Protein AF-0000000087635417 (afdb_homodimer)

Structure (mmCIF, N/CA/C/O backbone):
data_AF-0000000087635417-model_v1
#
loop_
_entity.id
_entity.type
_entity.pdbx_description
1 polymer 'Uncharacterized protein'
#
loop_
_atom_site.group_PDB
_atom_site.id
_atom_site.type_symbol
_atom_site.label_atom_id
_atom_site.label_alt_id
_atom_site.label_comp_id
_atom_site.label_asym_id
_atom_site.label_entity_id
_atom_site.label_seq_id
_atom_site.pdbx_PDB_ins_code
_atom_site.Cartn_x
_atom_site.Cartn_y
_atom_site.Cartn_z
_atom_site.occupancy
_atom_site.B_iso_or_equiv
_atom_site.auth_seq_id
_atom_site.auth_comp_id
_atom_site.auth_asym_id
_atom_site.auth_atom_id
_atom_site.pdbx_PDB_model_num
ATO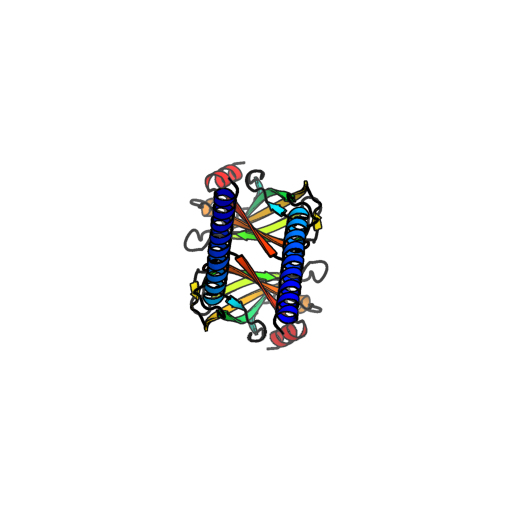M 1 N N . MET A 1 1 ? -11.32 -57.156 -32 1 61.28 1 MET A N 1
ATOM 2 C CA . MET A 1 1 ? -11.727 -56.25 -30.938 1 61.28 1 MET A CA 1
ATOM 3 C C . MET A 1 1 ? -10.516 -55.688 -30.203 1 61.28 1 MET A C 1
ATOM 5 O O . MET A 1 1 ? -10.461 -54.5 -29.922 1 61.28 1 MET A O 1
ATOM 9 N N . ASP A 1 2 ? -9.492 -56.5 -30.234 1 77.56 2 ASP A N 1
ATOM 10 C CA . ASP A 1 2 ? -8.297 -56.219 -29.438 1 77.56 2 ASP A CA 1
ATOM 11 C C . ASP A 1 2 ? -7.402 -55.188 -30.156 1 77.56 2 ASP A C 1
ATOM 13 O O . ASP A 1 2 ? -6.867 -54.281 -29.516 1 77.56 2 ASP A O 1
ATOM 17 N N . MET A 1 3 ? -7.551 -55.25 -31.484 1 84.5 3 MET A N 1
ATOM 18 C CA . MET A 1 3 ? -6.641 -54.406 -32.25 1 84.5 3 MET A CA 1
ATO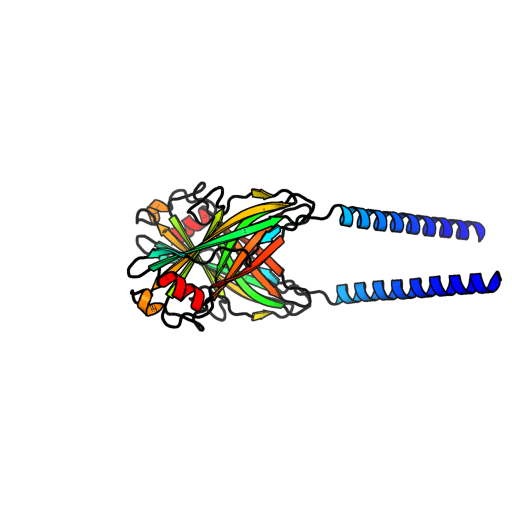M 19 C C . MET A 1 3 ? -7.137 -52.969 -32.25 1 84.5 3 MET A C 1
ATOM 21 O O . MET A 1 3 ? -6.348 -52.031 -32.062 1 84.5 3 MET A O 1
ATOM 25 N N . TYR A 1 4 ? -8.406 -52.75 -32.25 1 85.12 4 TYR A N 1
ATOM 26 C CA . TYR A 1 4 ? -8.992 -51.406 -32.281 1 85.12 4 TYR A CA 1
ATOM 27 C C . TYR A 1 4 ? -8.852 -50.75 -30.922 1 85.12 4 TYR A C 1
ATOM 29 O O . TYR A 1 4 ? -8.586 -49.531 -30.859 1 85.12 4 TYR A O 1
ATOM 37 N N . PHE A 1 5 ? -8.906 -51.594 -30 1 86.69 5 PHE A N 1
ATOM 38 C CA . PHE A 1 5 ? -8.75 -51.062 -28.641 1 86.69 5 PHE A CA 1
ATOM 39 C C . PHE A 1 5 ? -7.332 -50.562 -28.406 1 86.69 5 PHE A C 1
ATOM 41 O O . PHE A 1 5 ? -7.129 -49.5 -27.844 1 86.69 5 PHE A O 1
ATOM 48 N N . TYR A 1 6 ? -6.496 -51.312 -28.938 1 82.94 6 TYR A N 1
ATOM 49 C CA . TYR A 1 6 ? -5.094 -50.969 -28.797 1 82.94 6 TYR A CA 1
ATOM 50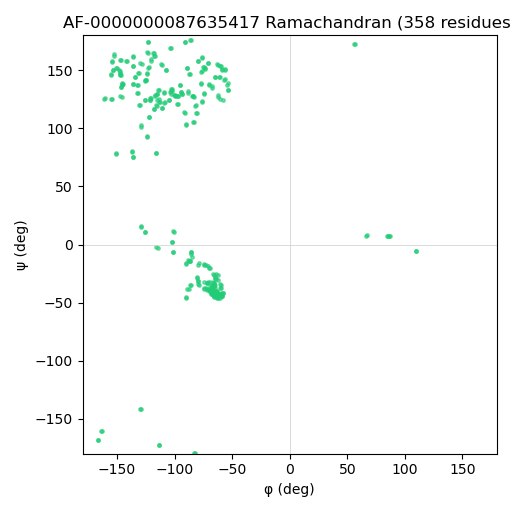 C C . TYR A 1 6 ? -4.777 -49.688 -29.594 1 82.94 6 TYR A C 1
ATOM 52 O O . TYR A 1 6 ? -4.02 -48.844 -29.125 1 82.94 6 TYR A O 1
ATOM 60 N N . THR A 1 7 ? -5.387 -49.562 -30.703 1 84.94 7 THR A N 1
ATOM 61 C CA . THR A 1 7 ? -5.195 -48.406 -31.531 1 84.94 7 THR A CA 1
ATOM 62 C C . THR A 1 7 ? -5.777 -47.156 -30.859 1 84.94 7 THR A C 1
ATOM 64 O O . THR A 1 7 ? -5.168 -46.094 -30.891 1 84.94 7 THR A O 1
ATOM 67 N N . LEU A 1 8 ? -6.816 -47.344 -30.234 1 85.5 8 LEU A N 1
ATOM 68 C CA . LEU A 1 8 ? -7.477 -46.219 -29.547 1 85.5 8 LEU A CA 1
ATOM 69 C C . LEU A 1 8 ? -6.648 -45.75 -28.359 1 85.5 8 LEU A C 1
ATOM 71 O O . LEU A 1 8 ? -6.484 -44.531 -28.172 1 85.5 8 LEU A O 1
ATOM 75 N N . ILE A 1 9 ? -6.133 -46.656 -27.703 1 80.06 9 ILE A N 1
ATOM 76 C CA . ILE A 1 9 ? -5.305 -46.344 -26.547 1 80.06 9 ILE A CA 1
ATOM 77 C C . ILE A 1 9 ? -4.047 -45.594 -27.016 1 80.06 9 ILE A C 1
ATOM 79 O O . ILE A 1 9 ? -3.635 -44.625 -26.391 1 80.06 9 ILE A O 1
ATOM 83 N N . ASN A 1 10 ? -3.557 -46.031 -28.188 1 73.44 10 ASN A N 1
ATOM 84 C CA . ASN A 1 10 ? -2.359 -45.406 -28.734 1 73.44 10 ASN A CA 1
ATOM 85 C C . ASN A 1 10 ? -2.633 -43.969 -29.156 1 73.44 10 ASN A C 1
ATOM 87 O O . ASN A 1 10 ? -1.798 -43.094 -28.969 1 73.44 10 ASN A O 1
ATOM 91 N N . ILE A 1 11 ? -3.789 -43.844 -29.609 1 79.62 11 ILE A N 1
ATOM 92 C CA . ILE A 1 11 ? -4.176 -42.5 -30.062 1 79.62 11 ILE A CA 1
ATOM 93 C C . ILE A 1 11 ? -4.336 -41.562 -28.859 1 79.62 11 ILE A C 1
ATOM 95 O O . ILE A 1 11 ? -3.844 -40.438 -28.875 1 79.62 11 ILE A O 1
ATOM 99 N N . ILE A 1 12 ? -4.875 -42.094 -27.859 1 75.81 12 ILE A N 1
ATOM 100 C CA . ILE A 1 12 ? -5.109 -41.312 -26.656 1 75.81 12 ILE A CA 1
ATOM 101 C C . ILE A 1 12 ? -3.773 -40.938 -26.016 1 75.81 12 ILE A C 1
ATOM 103 O O . ILE A 1 12 ? -3.561 -39.781 -25.625 1 75.81 12 ILE A O 1
ATOM 107 N N . VAL A 1 13 ? -2.906 -41.875 -25.984 1 71.19 13 VAL A N 1
ATOM 108 C CA . VAL A 1 13 ? -1.595 -41.656 -25.375 1 71.19 13 VAL A CA 1
ATOM 109 C C . VAL A 1 13 ? -0.818 -40.625 -26.188 1 71.19 13 VAL A C 1
ATOM 111 O O . VAL A 1 13 ? -0.153 -39.75 -25.641 1 71.19 13 VAL A O 1
ATOM 114 N N . THR A 1 14 ? -1.013 -40.688 -27.5 1 75.06 14 THR A N 1
ATOM 115 C CA . THR A 1 14 ? -0.333 -39.75 -28.391 1 75.06 14 THR A CA 1
ATOM 116 C C . THR A 1 14 ? -0.863 -38.344 -28.188 1 75.06 14 THR A C 1
ATOM 118 O O . THR A 1 14 ? -0.087 -37.375 -28.125 1 75.06 14 THR A O 1
ATOM 121 N N . ILE A 1 15 ? -2.113 -38.219 -28 1 74.44 15 ILE A N 1
ATOM 122 C CA . ILE A 1 15 ? -2.734 -36.906 -27.797 1 74.44 15 ILE A CA 1
ATOM 123 C C . ILE A 1 15 ? -2.268 -36.312 -26.469 1 74.44 15 ILE A C 1
ATOM 125 O O . ILE A 1 15 ? -1.902 -35.156 -26.391 1 74.44 15 ILE A O 1
ATOM 129 N N . ILE A 1 16 ? -2.201 -37.156 -25.469 1 73.62 16 ILE A N 1
ATOM 130 C CA . ILE A 1 16 ? -1.751 -36.719 -24.156 1 73.62 16 ILE A CA 1
ATOM 131 C C . ILE A 1 16 ? -0.301 -36.25 -24.234 1 73.62 16 ILE A C 1
ATOM 133 O O . ILE A 1 16 ? 0.057 -35.219 -23.672 1 73.62 16 ILE A O 1
ATOM 137 N N . PHE A 1 17 ? 0.445 -37 -25.016 1 69.25 17 PHE A N 1
ATOM 138 C CA . PHE A 1 17 ? 1.853 -36.656 -25.188 1 69.25 17 PHE A CA 1
ATOM 139 C C . PHE A 1 17 ? 1.999 -35.312 -25.891 1 69.25 17 PHE A C 1
ATOM 141 O O . PHE A 1 17 ? 2.811 -34.469 -25.484 1 69.25 17 PHE A O 1
ATOM 148 N N . ILE A 1 18 ? 1.215 -35.062 -26.844 1 77.06 18 ILE A N 1
ATOM 149 C CA . ILE A 1 18 ? 1.282 -33.844 -27.609 1 77.06 18 ILE A CA 1
ATOM 150 C C . ILE A 1 18 ? 0.859 -32.656 -26.734 1 77.06 18 ILE A C 1
ATOM 152 O O . ILE A 1 18 ? 1.51 -31.609 -26.734 1 77.06 18 ILE A O 1
ATOM 156 N N . VAL A 1 19 ? -0.145 -32.906 -26.031 1 76.25 19 VAL A N 1
ATOM 157 C CA . VAL A 1 19 ? -0.633 -31.844 -25.141 1 76.25 19 VAL A CA 1
ATOM 158 C C . VAL A 1 19 ? 0.427 -31.531 -24.078 1 76.25 19 VAL A C 1
ATOM 160 O O . VAL A 1 19 ? 0.669 -30.359 -23.781 1 76.25 19 VAL A O 1
ATOM 163 N N . ALA A 1 20 ? 1.013 -32.562 -23.578 1 74.94 20 ALA A N 1
ATOM 164 C CA . ALA A 1 20 ? 2.08 -32.375 -22.609 1 74.94 20 ALA A CA 1
ATOM 165 C C . ALA A 1 20 ? 3.248 -31.609 -23.219 1 74.94 20 ALA A C 1
ATOM 167 O O . ALA A 1 20 ? 3.797 -30.703 -22.578 1 74.94 20 ALA A O 1
ATOM 168 N N . LEU A 1 21 ? 3.594 -31.922 -24.391 1 76 21 LEU A N 1
ATOM 169 C CA . LEU A 1 21 ? 4.695 -31.266 -25.078 1 76 21 LEU A CA 1
ATOM 170 C C . LEU A 1 21 ? 4.371 -29.797 -25.312 1 76 21 LEU A C 1
ATOM 172 O O . LEU A 1 21 ? 5.23 -28.922 -25.141 1 76 21 LEU A O 1
ATOM 176 N N . LEU A 1 22 ? 3.141 -29.547 -25.688 1 80.06 22 LEU A N 1
ATOM 177 C CA . LEU A 1 22 ? 2.717 -28.172 -25.938 1 80.06 22 LEU A CA 1
ATOM 178 C C . LEU A 1 22 ? 2.707 -27.375 -24.641 1 80.06 22 LEU A C 1
ATOM 180 O O . LEU A 1 22 ? 3.074 -26.188 -24.625 1 80.06 22 LEU A O 1
ATOM 184 N N . PHE A 1 23 ? 2.285 -28.078 -23.625 1 80.75 23 PHE A N 1
ATOM 185 C CA . PHE A 1 23 ? 2.283 -27.422 -22.328 1 80.75 23 PHE A CA 1
ATOM 186 C C . PHE A 1 23 ? 3.703 -27.062 -21.891 1 80.75 23 PHE A C 1
ATOM 188 O O . PHE A 1 23 ? 3.957 -25.953 -21.438 1 80.75 23 PHE A O 1
ATOM 195 N N . VAL A 1 24 ? 4.586 -27.953 -22.047 1 76.5 24 VAL A N 1
ATOM 196 C CA . VAL A 1 24 ? 5.98 -27.719 -21.688 1 76.5 24 VAL A CA 1
ATOM 197 C C . VAL A 1 24 ? 6.562 -26.609 -22.578 1 76.5 24 VAL A C 1
ATOM 199 O O . VAL A 1 24 ? 7.273 -25.734 -22.078 1 76.5 24 VAL A O 1
ATOM 202 N N . ALA A 1 25 ? 6.281 -26.688 -23.844 1 79.19 25 ALA A N 1
ATOM 203 C CA . ALA A 1 25 ? 6.754 -25.656 -24.766 1 79.19 25 ALA A CA 1
ATOM 204 C C . ALA A 1 25 ? 6.219 -24.281 -24.359 1 79.19 25 ALA A C 1
ATOM 206 O O . ALA A 1 25 ? 6.953 -23.297 -24.391 1 79.19 25 ALA A O 1
ATOM 207 N N . PHE A 1 26 ? 4.977 -24.234 -24.031 1 78.31 26 PHE A N 1
ATOM 208 C CA . PHE A 1 26 ? 4.359 -22.984 -23.594 1 78.31 26 PHE A CA 1
ATOM 209 C C . PHE A 1 26 ? 5.02 -22.469 -22.328 1 78.31 26 PHE A C 1
ATOM 211 O O . PHE A 1 26 ? 5.27 -21.266 -22.203 1 78.31 26 PHE A O 1
ATOM 218 N N . ARG A 1 27 ? 5.254 -23.391 -21.438 1 77.88 27 ARG A N 1
ATOM 219 C CA . ARG A 1 27 ? 5.887 -22.984 -20.188 1 77.88 27 ARG A CA 1
ATOM 220 C C . ARG A 1 27 ? 7.293 -22.438 -20.438 1 77.88 27 ARG A C 1
ATOM 222 O O . ARG A 1 27 ? 7.719 -21.484 -19.797 1 77.88 27 ARG A O 1
ATOM 229 N N . ILE A 1 28 ? 7.969 -23.047 -21.234 1 76.06 28 ILE A N 1
ATOM 230 C CA . ILE A 1 28 ? 9.312 -22.609 -21.578 1 76.06 28 ILE A CA 1
ATOM 231 C C . ILE A 1 28 ? 9.242 -21.25 -22.266 1 76.06 28 ILE A C 1
ATOM 233 O O . ILE A 1 28 ? 10.039 -20.344 -21.969 1 76.06 28 ILE A O 1
ATOM 237 N N . PHE A 1 29 ? 8.258 -21.141 -23.188 1 71.88 29 PHE A N 1
ATOM 238 C CA . PHE A 1 29 ? 8.047 -19.875 -23.875 1 71.88 29 PHE A CA 1
ATOM 239 C C . PHE A 1 29 ? 7.723 -18.766 -22.875 1 71.88 29 PHE A C 1
ATOM 241 O O . PHE A 1 29 ? 8.289 -17.672 -22.953 1 71.88 29 PHE A O 1
ATOM 248 N N . ALA A 1 30 ? 6.926 -19.031 -21.984 1 75 30 ALA A N 1
ATOM 249 C CA . ALA A 1 30 ? 6.539 -18.062 -20.969 1 75 30 ALA A CA 1
ATOM 250 C C . ALA A 1 30 ? 7.727 -17.703 -20.078 1 75 30 ALA A C 1
ATOM 252 O O . ALA A 1 30 ? 7.895 -16.547 -19.688 1 75 30 ALA A O 1
ATOM 253 N N . TRP A 1 31 ? 8.367 -18.703 -19.719 1 76.69 31 TRP A N 1
ATOM 254 C CA . TRP A 1 31 ? 9.555 -18.484 -18.891 1 76.69 31 TRP A CA 1
ATOM 255 C C . TRP A 1 31 ? 10.57 -17.625 -19.625 1 76.69 31 TRP A C 1
ATOM 257 O O . TRP A 1 31 ? 11.18 -16.734 -19.031 1 76.69 31 TRP A O 1
ATOM 267 N N . LYS A 1 32 ? 10.664 -17.844 -20.906 1 74.19 32 LYS A N 1
ATOM 268 C CA . LYS A 1 32 ? 11.609 -17.078 -21.719 1 74.19 32 LYS A CA 1
ATOM 269 C C . LYS A 1 32 ? 11.141 -15.641 -21.891 1 74.19 32 LYS A C 1
ATOM 271 O O . LYS A 1 32 ? 11.961 -14.719 -21.969 1 74.19 32 LYS A O 1
ATOM 276 N N . GLN A 1 33 ? 9.875 -15.484 -22.047 1 77.94 33 GLN A N 1
ATOM 277 C CA . GLN A 1 33 ? 9.352 -14.133 -22.234 1 77.94 33 GLN A CA 1
ATOM 278 C C . GLN A 1 33 ? 9.547 -13.289 -20.984 1 77.94 33 GLN A C 1
ATOM 280 O O . GLN A 1 33 ? 9.727 -12.07 -21.078 1 77.94 33 GLN A O 1
ATOM 285 N N . GLY A 1 34 ? 9.609 -13.922 -19.875 1 79.56 34 GLY A N 1
ATOM 286 C CA . GLY A 1 34 ? 9.805 -13.219 -18.625 1 79.56 34 GLY A CA 1
ATOM 287 C C . GLY A 1 34 ? 8.742 -12.164 -18.375 1 79.56 34 GLY A C 1
ATOM 288 O O . GLY A 1 34 ? 7.848 -11.961 -19.188 1 79.56 34 GLY A O 1
ATOM 289 N N . ASP A 1 35 ? 8.719 -11.602 -17.281 1 89.19 35 ASP A N 1
ATOM 290 C CA . ASP A 1 35 ? 7.805 -10.531 -16.906 1 89.19 35 ASP A CA 1
ATOM 291 C C . ASP A 1 35 ? 8.57 -9.289 -16.453 1 89.19 35 ASP A C 1
ATOM 293 O O . ASP A 1 35 ? 9.797 -9.227 -16.594 1 89.19 35 ASP A O 1
ATOM 297 N N . GLU A 1 36 ? 7.844 -8.266 -16.219 1 93.88 36 GLU A N 1
ATOM 298 C CA . GLU A 1 36 ? 8.477 -7.109 -15.594 1 93.88 36 GLU A CA 1
ATOM 299 C C . GLU A 1 36 ? 8.945 -7.438 -14.18 1 93.88 36 GLU A C 1
ATOM 301 O O . GLU A 1 36 ? 8.336 -8.258 -13.484 1 93.88 36 GLU A O 1
ATOM 306 N N . GLN A 1 37 ? 10.062 -6.859 -13.812 1 94.94 37 GLN A N 1
ATOM 307 C CA . GLN A 1 37 ? 10.578 -6.941 -12.445 1 94.94 37 GLN A CA 1
ATOM 308 C C . GLN A 1 37 ? 11.102 -5.59 -11.977 1 94.94 37 GLN A C 1
ATOM 310 O O . GLN A 1 37 ? 12.312 -5.359 -11.961 1 94.94 37 GLN A O 1
ATOM 315 N N . ILE A 1 38 ? 10.172 -4.848 -11.625 1 96.5 38 ILE A N 1
ATOM 316 C CA . ILE A 1 38 ? 10.555 -3.527 -11.133 1 96.5 38 ILE A CA 1
ATOM 317 C C . ILE A 1 38 ? 10.914 -3.613 -9.648 1 96.5 38 ILE A C 1
ATOM 319 O O . ILE A 1 38 ? 10.148 -4.16 -8.852 1 96.5 38 ILE A O 1
ATOM 323 N N . VAL A 1 39 ? 12.055 -3.113 -9.297 1 97.19 39 VAL A N 1
ATOM 324 C CA . VAL A 1 39 ? 12.492 -3.162 -7.902 1 97.19 39 VAL A CA 1
ATOM 325 C C . VAL A 1 39 ? 13.086 -1.813 -7.504 1 97.19 39 VAL A C 1
ATOM 327 O O . VAL A 1 39 ? 13.781 -1.173 -8.297 1 97.19 39 VAL A O 1
ATOM 330 N N . MET A 1 40 ? 12.742 -1.396 -6.328 1 97.75 40 MET A N 1
ATOM 331 C CA . MET A 1 40 ? 13.438 -0.266 -5.723 1 97.75 40 MET A CA 1
ATOM 332 C C . MET A 1 40 ? 14.805 -0.69 -5.188 1 97.75 40 MET A C 1
ATOM 334 O O . MET A 1 40 ? 14.977 -1.832 -4.758 1 97.75 40 MET A O 1
ATOM 338 N N . LEU A 1 41 ? 15.727 0.236 -5.219 1 97.88 41 LEU A N 1
ATOM 339 C CA . LEU A 1 41 ? 17.078 -0.049 -4.738 1 97.88 41 LEU A CA 1
ATOM 340 C C . LEU A 1 41 ? 17.406 0.804 -3.52 1 97.88 41 LEU A C 1
ATOM 342 O O . LEU A 1 41 ? 18.25 1.705 -3.6 1 97.88 41 LEU A O 1
ATOM 346 N N . PRO A 1 42 ? 16.922 0.432 -2.393 1 97.62 42 PRO A N 1
ATOM 347 C CA . PRO A 1 42 ? 17.109 1.252 -1.192 1 97.62 42 PRO A CA 1
ATOM 348 C C . PRO A 1 42 ? 18.578 1.363 -0.773 1 97.62 42 PRO A C 1
ATOM 350 O O . PRO A 1 42 ? 18.969 2.365 -0.174 1 97.62 42 PRO A O 1
ATOM 353 N N . LYS A 1 43 ? 19.328 0.376 -1.087 1 96.94 43 LYS A N 1
ATOM 354 C CA . LYS A 1 43 ? 20.734 0.405 -0.705 1 96.94 43 LYS A CA 1
ATOM 355 C C . LYS A 1 43 ? 21.5 1.451 -1.508 1 96.94 43 LYS A C 1
ATOM 357 O O . LYS A 1 43 ? 22.594 1.859 -1.119 1 96.94 43 LYS A O 1
ATOM 362 N N . LYS A 1 44 ? 21 1.843 -2.59 1 97.94 44 LYS A N 1
ATOM 363 C CA . LYS A 1 44 ? 21.656 2.828 -3.447 1 97.94 44 LYS A CA 1
ATOM 364 C C . LYS A 1 44 ? 21.031 4.207 -3.275 1 97.94 44 LYS A C 1
ATOM 366 O O . LYS A 1 44 ? 21.281 5.113 -4.074 1 97.94 44 LYS A O 1
ATOM 371 N N . ARG A 1 45 ? 20.219 4.344 -2.27 1 98.56 45 ARG A N 1
ATOM 372 C CA . ARG A 1 45 ? 19.562 5.625 -2.045 1 98.56 45 ARG A CA 1
ATOM 373 C C . ARG A 1 45 ? 20.547 6.672 -1.551 1 98.56 45 ARG A C 1
ATOM 375 O O . ARG A 1 45 ? 21.594 6.332 -1.007 1 98.56 45 ARG A O 1
ATOM 382 N N . THR A 1 46 ? 20.219 7.938 -1.78 1 98.25 46 THR A N 1
ATOM 383 C CA . THR A 1 46 ? 21 9.016 -1.179 1 98.25 46 THR A CA 1
ATOM 384 C C . THR A 1 46 ? 20.703 9.125 0.316 1 98.25 46 THR A C 1
ATOM 386 O O . THR A 1 46 ? 19.625 8.75 0.772 1 98.25 46 THR A O 1
ATOM 389 N N . PRO A 1 47 ? 21.672 9.602 1.092 1 97.56 47 PRO A N 1
ATOM 390 C CA . PRO A 1 47 ? 21.375 9.852 2.506 1 97.56 47 PRO A CA 1
ATOM 391 C C . PRO A 1 47 ? 20.266 10.867 2.707 1 97.56 47 PRO A C 1
ATOM 393 O O . PRO A 1 47 ? 20.062 11.742 1.862 1 97.56 47 PRO A O 1
ATOM 396 N N . PHE A 1 48 ? 19.609 10.711 3.855 1 98.31 48 PHE A N 1
ATOM 397 C CA . PHE A 1 48 ? 18.578 11.703 4.18 1 98.31 48 PHE A CA 1
ATOM 398 C C . PHE A 1 48 ? 19.203 13.062 4.441 1 98.31 48 PHE A C 1
ATOM 400 O O . PHE A 1 48 ? 20.219 13.164 5.133 1 98.31 48 PHE A O 1
ATOM 407 N N . GLU A 1 49 ? 18.578 14.07 3.852 1 97.81 49 GLU A N 1
ATOM 408 C CA . GLU A 1 49 ? 19 15.453 4.066 1 97.81 49 GLU A CA 1
ATOM 409 C C . GLU A 1 49 ? 17.812 16.328 4.469 1 97.81 49 GLU A C 1
ATOM 411 O O . GLU A 1 49 ? 16.672 16.062 4.082 1 97.81 49 GLU A O 1
ATOM 416 N N . VAL A 1 50 ? 18.141 17.406 5.148 1 98.12 50 VAL A N 1
ATOM 417 C CA . VAL A 1 50 ? 17.094 18.359 5.531 1 98.12 50 VAL A CA 1
ATOM 418 C C . VAL A 1 50 ? 16.781 19.281 4.359 1 98.12 50 VAL A C 1
ATOM 420 O O . VAL A 1 50 ? 17.656 19.969 3.852 1 98.12 50 VAL A O 1
ATOM 423 N N . GLU A 1 51 ? 15.609 19.25 3.943 1 96.94 51 GLU A N 1
ATOM 424 C CA . GLU A 1 51 ? 15.148 20.156 2.9 1 96.94 51 GLU A CA 1
ATOM 425 C C . GLU A 1 51 ? 14.625 21.453 3.496 1 96.94 51 GLU A C 1
ATOM 427 O O . GLU A 1 51 ? 14.836 22.531 2.93 1 96.94 51 GLU A O 1
ATOM 432 N N . ASP A 1 52 ? 13.953 21.344 4.621 1 96.75 52 ASP A N 1
ATOM 433 C CA . ASP A 1 52 ? 13.383 22.484 5.32 1 96.75 52 ASP A CA 1
ATOM 434 C C . ASP A 1 52 ? 13.211 22.188 6.809 1 96.75 52 ASP A C 1
ATOM 436 O O . ASP A 1 52 ? 12.969 21.047 7.191 1 96.75 52 ASP A O 1
ATOM 440 N N . ILE A 1 53 ? 13.398 23.312 7.633 1 96.44 53 ILE A N 1
ATOM 441 C CA . ILE A 1 53 ? 13.242 23.109 9.07 1 96.44 53 ILE A CA 1
ATOM 442 C C . ILE A 1 53 ? 12.68 24.391 9.711 1 96.44 53 ILE A C 1
ATOM 444 O O . ILE A 1 53 ? 13.086 25.5 9.367 1 96.44 53 ILE A O 1
ATOM 448 N N . SER A 1 54 ? 11.727 24.156 10.359 1 96.94 54 SER A N 1
ATOM 449 C CA . SER A 1 54 ? 11.18 25.188 11.242 1 96.94 54 SER A CA 1
ATOM 450 C C . SER A 1 54 ? 11.328 24.797 12.711 1 96.94 54 SER A C 1
ATOM 452 O O . SER A 1 54 ? 12.008 23.812 13.031 1 96.94 54 SER A O 1
ATOM 454 N N . PHE A 1 55 ? 10.688 25.641 13.562 1 96.81 55 PHE A N 1
ATOM 455 C CA . PHE A 1 55 ? 10.805 25.359 14.992 1 96.81 55 PHE A CA 1
ATOM 456 C C . PHE A 1 55 ? 10.102 24.047 15.352 1 96.81 55 PHE A C 1
ATOM 458 O O . PHE A 1 55 ? 10.578 23.297 16.203 1 96.81 55 PHE A O 1
ATOM 465 N N . ASN A 1 56 ? 9.055 23.703 14.672 1 97.75 56 ASN A N 1
ATOM 466 C CA . ASN A 1 56 ? 8.242 22.578 15.117 1 97.75 56 ASN A CA 1
ATOM 467 C C . ASN A 1 56 ? 8.266 21.438 14.102 1 97.75 56 ASN A C 1
ATOM 469 O O . ASN A 1 56 ? 7.691 20.375 14.344 1 97.75 56 ASN A O 1
ATOM 473 N N . GLN A 1 57 ? 9 21.688 12.938 1 98 57 GLN A N 1
ATOM 474 C CA . GLN A 1 57 ? 8.891 20.672 11.898 1 98 57 GLN A CA 1
ATOM 475 C C . GLN A 1 57 ? 10.195 20.547 11.109 1 98 57 GLN A C 1
ATOM 477 O O . GLN A 1 57 ? 10.891 21.547 10.898 1 98 57 GLN A O 1
ATOM 482 N N . VAL A 1 58 ? 10.492 19.391 10.656 1 98.25 58 VAL A N 1
ATOM 483 C CA . VAL A 1 58 ? 11.617 19.172 9.75 1 98.25 58 VAL A CA 1
ATOM 484 C C . VAL A 1 58 ? 11.18 18.297 8.578 1 98.25 58 VAL A C 1
ATOM 486 O O . VAL A 1 58 ? 10.406 17.359 8.75 1 98.25 58 VAL A O 1
ATOM 489 N N . THR A 1 59 ? 11.609 18.672 7.406 1 97.88 59 THR A N 1
ATOM 490 C CA . THR A 1 59 ? 11.398 17.891 6.195 1 97.88 59 THR A CA 1
ATOM 491 C C . THR A 1 59 ? 12.703 17.266 5.715 1 97.88 59 THR A C 1
ATOM 493 O O . THR A 1 59 ? 13.68 17.969 5.453 1 97.88 59 THR A O 1
ATOM 496 N N . LEU A 1 60 ? 12.641 15.922 5.621 1 98.38 60 LEU A N 1
ATOM 497 C CA . LEU A 1 60 ? 13.789 15.172 5.125 1 98.38 60 LEU A CA 1
ATOM 498 C C . LEU A 1 60 ? 13.516 14.633 3.723 1 98.38 60 LEU A C 1
ATOM 500 O O . LEU A 1 60 ? 12.383 14.289 3.396 1 98.38 60 LEU A O 1
ATOM 504 N N . VAL A 1 61 ? 14.586 14.5 2.955 1 97.94 61 VAL A N 1
ATOM 505 C CA . VAL A 1 61 ? 14.43 13.992 1.597 1 97.94 61 VAL A CA 1
ATOM 506 C C . VAL A 1 61 ? 15.5 12.938 1.312 1 97.94 61 VAL A C 1
ATOM 508 O O . VAL A 1 61 ? 16.625 13.039 1.812 1 97.94 61 VAL A O 1
ATOM 511 N N . SER A 1 62 ? 15.18 11.961 0.597 1 98.56 62 SER A N 1
ATOM 512 C CA . SER A 1 62 ? 16.078 10.93 0.086 1 98.56 62 SER A CA 1
ATOM 513 C C . SER A 1 62 ? 15.633 10.445 -1.292 1 98.56 62 SER A C 1
ATOM 515 O O . SER A 1 62 ? 14.438 10.273 -1.54 1 98.56 62 SER A O 1
ATOM 517 N N . ASP A 1 63 ? 16.547 10.242 -2.178 1 98.62 63 ASP A N 1
ATOM 518 C CA . ASP A 1 63 ? 16.281 9.742 -3.52 1 98.62 63 ASP A CA 1
ATOM 519 C C . ASP A 1 63 ? 16.578 8.242 -3.613 1 98.62 63 ASP A C 1
ATOM 521 O O . ASP A 1 63 ? 17.672 7.797 -3.262 1 98.62 63 ASP A O 1
ATOM 525 N N . ILE A 1 64 ? 15.633 7.516 -4.086 1 98.75 64 ILE A N 1
ATOM 526 C CA . ILE A 1 64 ? 15.742 6.062 -4.191 1 98.75 64 ILE A CA 1
ATOM 527 C C . ILE A 1 64 ? 15.656 5.648 -5.66 1 98.75 64 ILE A C 1
ATOM 529 O O . ILE A 1 64 ? 14.609 5.785 -6.293 1 98.75 64 ILE A O 1
ATOM 533 N N . PRO A 1 65 ? 16.672 5.082 -6.207 1 98.69 65 PRO A N 1
ATOM 534 C CA . PRO A 1 65 ? 16.594 4.598 -7.586 1 98.69 65 PRO A CA 1
ATOM 535 C C . PRO A 1 65 ? 15.781 3.309 -7.707 1 98.69 65 PRO A C 1
ATOM 537 O O . PRO A 1 65 ? 15.648 2.564 -6.73 1 98.69 65 PRO A O 1
ATOM 540 N N . PHE A 1 66 ? 15.219 3.123 -8.844 1 98.62 66 PHE A N 1
ATOM 541 C CA . PHE A 1 66 ? 14.578 1.854 -9.172 1 98.62 66 PHE A CA 1
ATOM 542 C C . PHE A 1 66 ? 14.938 1.42 -10.586 1 98.62 66 PHE A C 1
ATOM 544 O O . PHE A 1 66 ? 15.398 2.23 -11.391 1 98.62 66 PHE A O 1
ATOM 551 N N . ILE A 1 67 ? 14.734 0.111 -10.844 1 98.25 67 ILE A N 1
ATOM 552 C CA . ILE A 1 67 ? 15.078 -0.452 -12.141 1 98.25 67 ILE A CA 1
ATOM 553 C C . ILE A 1 67 ? 14.102 -1.565 -12.508 1 98.25 67 ILE A C 1
ATOM 555 O O . ILE A 1 67 ? 13.555 -2.232 -11.617 1 98.25 67 ILE A O 1
ATOM 559 N N . ASN A 1 68 ? 13.836 -1.658 -13.766 1 97.94 68 ASN A N 1
ATOM 560 C CA . ASN A 1 68 ? 13.148 -2.836 -14.281 1 97.94 68 ASN A CA 1
ATOM 561 C C . ASN A 1 68 ? 14.133 -3.92 -14.703 1 97.94 68 ASN A C 1
ATOM 563 O O . ASN A 1 68 ? 14.688 -3.867 -15.805 1 97.94 68 ASN A O 1
ATOM 567 N N . LYS A 1 69 ? 14.281 -4.918 -13.914 1 96.5 69 LYS A N 1
ATOM 568 C CA . LYS A 1 69 ? 15.227 -6 -14.172 1 96.5 69 LYS A CA 1
ATOM 569 C C . LYS A 1 69 ? 14.602 -7.07 -15.07 1 96.5 69 LYS A C 1
ATOM 571 O O . LYS A 1 69 ? 15.273 -8.031 -15.453 1 96.5 69 LYS A O 1
ATOM 576 N N . GLY A 1 70 ? 13.344 -6.867 -15.305 1 93.94 70 GLY A N 1
ATOM 577 C CA . GLY A 1 70 ? 12.633 -7.859 -16.094 1 93.94 70 GLY A CA 1
ATOM 578 C C . GLY A 1 70 ? 12.82 -7.676 -17.594 1 93.94 70 GLY A C 1
ATOM 579 O O . GLY A 1 70 ? 13.57 -6.801 -18.016 1 93.94 70 GLY A O 1
ATOM 580 N N . ARG A 1 71 ? 12.211 -8.516 -18.344 1 92.25 71 ARG A N 1
ATOM 581 C CA . ARG A 1 71 ? 12.406 -8.539 -19.781 1 92.25 71 ARG A CA 1
ATOM 582 C C . ARG A 1 71 ? 11.242 -7.859 -20.5 1 92.25 71 ARG A C 1
ATOM 584 O O . ARG A 1 71 ? 11.266 -7.715 -21.734 1 92.25 71 ARG A O 1
ATOM 591 N N . GLN A 1 72 ? 10.234 -7.492 -19.75 1 93.38 72 GLN A N 1
ATOM 592 C CA . GLN A 1 72 ? 9.062 -6.844 -20.328 1 93.38 72 GLN A CA 1
ATOM 593 C C . GLN A 1 72 ? 8.836 -5.461 -19.734 1 93.38 72 GLN A C 1
ATOM 595 O O . GLN A 1 72 ? 9.328 -5.164 -18.641 1 93.38 72 GLN A O 1
ATOM 600 N N . ASN A 1 73 ? 8.117 -4.711 -20.516 1 94.88 73 ASN A N 1
ATOM 601 C CA . ASN A 1 73 ? 7.691 -3.426 -19.969 1 94.88 73 ASN A CA 1
ATOM 602 C C . ASN A 1 73 ? 6.824 -3.602 -18.719 1 94.88 73 ASN A C 1
ATOM 604 O O . ASN A 1 73 ? 6.062 -4.566 -18.625 1 94.88 73 ASN A O 1
ATOM 608 N N . GLY A 1 74 ? 6.988 -2.703 -17.812 1 96.06 74 GLY A N 1
ATOM 609 C CA . GLY A 1 74 ? 6.117 -2.59 -16.656 1 96.06 74 GLY A CA 1
ATOM 610 C C . GLY A 1 74 ? 5.633 -1.173 -16.422 1 96.06 74 GLY A C 1
ATOM 611 O O . GLY A 1 74 ? 6.34 -0.209 -16.719 1 96.06 74 GLY A O 1
ATOM 612 N N . THR A 1 75 ? 4.504 -1.118 -15.945 1 96.5 75 THR A N 1
ATOM 613 C CA . THR A 1 75 ? 3.949 0.188 -15.602 1 96.5 75 THR A CA 1
ATOM 614 C C . THR A 1 75 ? 3.779 0.325 -14.094 1 96.5 75 THR A C 1
ATOM 616 O O . THR A 1 75 ? 3.139 -0.514 -13.461 1 96.5 75 THR A O 1
ATOM 619 N N . ILE A 1 76 ? 4.391 1.334 -13.523 1 97.5 76 ILE A N 1
ATOM 620 C CA . ILE A 1 76 ? 4.066 1.694 -12.148 1 97.5 76 ILE A CA 1
ATOM 621 C C . ILE A 1 76 ? 2.795 2.543 -12.125 1 97.5 76 ILE A C 1
ATOM 623 O O . ILE A 1 76 ? 2.797 3.688 -12.586 1 97.5 76 ILE A O 1
ATOM 627 N N . MET A 1 77 ? 1.768 1.989 -11.562 1 95.88 77 MET A N 1
ATOM 628 C CA . MET A 1 77 ? 0.472 2.66 -11.562 1 95.88 77 MET A CA 1
ATOM 629 C C . MET A 1 77 ? 0.354 3.619 -10.383 1 95.88 77 MET A C 1
ATOM 631 O O . MET A 1 77 ? -0.348 4.629 -10.469 1 95.88 77 MET A O 1
ATOM 635 N N . ASP A 1 78 ? 0.925 3.23 -9.359 1 96.38 78 ASP A N 1
ATOM 636 C CA . ASP A 1 78 ? 0.928 3.996 -8.109 1 96.38 78 ASP A CA 1
ATOM 637 C C . ASP A 1 78 ? 2.158 3.67 -7.27 1 96.38 78 ASP A C 1
ATOM 639 O O . ASP A 1 78 ? 2.721 2.578 -7.379 1 96.38 78 ASP A O 1
ATOM 643 N N . LEU A 1 79 ? 2.578 4.613 -6.523 1 97.62 79 LEU A N 1
ATOM 644 C CA . LEU A 1 79 ? 3.756 4.473 -5.676 1 97.62 79 LEU A CA 1
ATOM 645 C C . LEU A 1 79 ? 3.691 5.43 -4.492 1 97.62 79 LEU A C 1
ATOM 647 O O . LEU A 1 79 ? 3.5 6.637 -4.672 1 97.62 79 LEU A O 1
ATOM 651 N N . TYR A 1 80 ? 3.805 4.918 -3.307 1 96.94 80 TYR A N 1
ATOM 652 C CA . TYR A 1 80 ? 3.684 5.742 -2.107 1 96.94 80 TYR A CA 1
ATOM 653 C C . TYR A 1 80 ? 4.449 5.125 -0.944 1 96.94 80 TYR A C 1
ATOM 655 O O . TYR A 1 80 ? 4.738 3.924 -0.949 1 96.94 80 TYR A O 1
ATOM 663 N N . PRO A 1 81 ? 4.777 5.953 -0.029 1 97.38 81 PRO A N 1
ATOM 664 C CA . PRO A 1 81 ? 5.484 5.441 1.147 1 97.38 81 PRO A CA 1
ATOM 665 C C . PRO A 1 81 ? 4.535 4.992 2.256 1 97.38 81 PRO A C 1
ATOM 667 O O . PRO A 1 81 ? 3.387 5.438 2.307 1 97.38 81 PRO A O 1
ATOM 670 N N . ARG A 1 82 ? 4.992 4.09 2.994 1 97.31 82 ARG A N 1
ATOM 671 C CA . ARG A 1 82 ? 4.402 3.654 4.254 1 97.31 82 ARG A CA 1
ATOM 672 C C . ARG A 1 82 ? 5.441 3.629 5.367 1 97.31 82 ARG A C 1
ATOM 674 O O . ARG A 1 82 ? 6.285 2.732 5.414 1 97.31 82 ARG A O 1
ATOM 681 N N . HIS A 1 83 ? 5.352 4.672 6.156 1 96.19 83 HIS A N 1
ATOM 682 C CA . HIS A 1 83 ? 6.266 4.727 7.293 1 96.19 83 HIS A CA 1
ATOM 683 C C . HIS A 1 83 ? 5.691 3.992 8.5 1 96.19 83 HIS A C 1
ATOM 685 O O . HIS A 1 83 ? 4.48 4.035 8.734 1 96.19 83 HIS A O 1
ATOM 691 N N . LEU A 1 84 ? 6.582 3.398 9.25 1 94.5 84 LEU A N 1
ATOM 692 C CA . LEU A 1 84 ? 6.172 2.572 10.375 1 94.5 84 LEU A CA 1
ATOM 693 C C . LEU A 1 84 ? 6.82 3.057 11.672 1 94.5 84 LEU A C 1
ATOM 695 O O . LEU A 1 84 ? 7.914 2.607 12.031 1 94.5 84 LEU A O 1
ATOM 699 N N . LEU A 1 85 ? 6.105 3.914 12.367 1 93.69 85 LEU A N 1
ATOM 700 C CA . LEU A 1 85 ? 6.523 4.422 13.672 1 93.69 85 LEU A CA 1
ATOM 701 C C . LEU A 1 85 ? 5.359 4.422 14.656 1 93.69 85 LEU A C 1
ATOM 703 O O . LEU A 1 85 ? 4.879 5.484 15.055 1 93.69 85 LEU A O 1
ATOM 707 N N . PRO A 1 86 ? 4.988 3.266 15.156 1 90.25 86 PRO A N 1
ATOM 708 C CA . PRO A 1 86 ? 3.867 3.191 16.094 1 90.25 86 PRO A CA 1
ATOM 709 C C . PRO A 1 86 ? 4.125 3.963 17.391 1 90.25 86 PRO A C 1
ATOM 711 O O . PRO A 1 86 ? 5.281 4.141 17.781 1 90.25 86 PRO A O 1
ATOM 714 N N . GLN A 1 87 ? 3.09 4.328 17.953 1 89.56 87 GLN A N 1
ATOM 715 C CA . GLN A 1 87 ? 3.164 5.168 19.156 1 89.56 87 GLN A CA 1
ATOM 716 C C . GLN A 1 87 ? 3.871 4.445 20.297 1 89.56 87 GLN A C 1
ATOM 718 O O . GLN A 1 87 ? 4.504 5.078 21.141 1 89.56 87 GLN A O 1
ATOM 723 N N . GLU A 1 88 ? 3.764 3.125 20.344 1 90.5 88 GLU A N 1
ATOM 724 C CA . GLU A 1 88 ? 4.434 2.344 21.375 1 90.5 88 GLU A CA 1
ATOM 725 C C . GLU A 1 88 ? 5.949 2.484 21.281 1 90.5 88 GLU A C 1
ATOM 727 O O . GLU A 1 88 ? 6.656 2.398 22.281 1 90.5 88 GLU A O 1
ATOM 732 N N . GLN A 1 89 ? 6.406 2.764 20.109 1 91.75 89 GLN A N 1
ATOM 733 C CA . GLN A 1 89 ? 7.84 2.889 19.859 1 91.75 89 GLN A CA 1
ATOM 734 C C . GLN A 1 89 ? 8.312 4.324 20.078 1 91.75 89 GLN A C 1
ATOM 736 O O . GLN A 1 89 ? 9.336 4.551 20.719 1 91.75 89 GLN A O 1
ATOM 741 N N . PHE A 1 90 ? 7.676 5.203 19.625 1 94.81 90 PHE A N 1
ATOM 742 C CA . PHE A 1 90 ? 8.047 6.613 19.688 1 94.81 90 PHE A CA 1
ATOM 743 C C . PHE A 1 90 ? 6.832 7.5 19.422 1 94.81 90 PHE A C 1
ATOM 745 O O . PHE A 1 90 ? 6.223 7.422 18.344 1 94.81 90 PHE A O 1
ATOM 752 N N . ASP A 1 91 ? 6.504 8.43 20.297 1 93.88 91 ASP A N 1
ATOM 753 C CA . ASP A 1 91 ? 5.258 9.18 20.188 1 93.88 91 ASP A CA 1
ATOM 754 C C . ASP A 1 91 ? 5.512 10.68 20.266 1 93.88 91 ASP A C 1
ATOM 756 O O . ASP A 1 91 ? 4.582 11.461 20.453 1 93.88 91 ASP A O 1
ATOM 760 N N . ALA A 1 92 ? 6.691 11.109 20.094 1 96.12 92 ALA A N 1
ATOM 761 C CA . ALA A 1 92 ? 7.02 12.523 20.297 1 96.12 92 ALA A CA 1
ATOM 762 C C . ALA A 1 92 ? 6.801 13.328 19.016 1 96.12 92 ALA A C 1
ATOM 764 O O . ALA A 1 92 ? 6.762 14.562 19.062 1 96.12 92 ALA A O 1
ATOM 765 N N . VAL A 1 93 ? 6.637 12.625 17.875 1 96.44 93 VAL A N 1
ATOM 766 C CA . VAL A 1 93 ? 6.473 13.352 16.625 1 96.44 93 VAL A CA 1
ATOM 767 C C . VAL A 1 93 ? 5.355 12.711 15.805 1 96.44 93 VAL A C 1
ATOM 769 O O . VAL A 1 93 ? 5.047 11.531 15.977 1 96.44 93 VAL A O 1
ATOM 772 N N . GLN A 1 94 ? 4.75 13.516 14.969 1 93.12 94 GLN A N 1
ATOM 773 C CA . GLN A 1 94 ? 3.873 13.047 13.898 1 93.12 94 GLN A CA 1
ATOM 774 C C . GLN A 1 94 ? 4.633 12.93 12.578 1 93.12 94 GLN A C 1
ATOM 776 O O . GLN A 1 94 ? 5.43 13.805 12.234 1 93.12 94 GLN A O 1
ATOM 781 N N . VAL A 1 95 ? 4.359 11.836 11.883 1 95.12 95 VAL A N 1
ATOM 782 C CA . VAL A 1 95 ? 5.09 11.602 10.641 1 95.12 95 VAL A CA 1
ATOM 783 C C . VAL A 1 95 ? 4.129 11.648 9.453 1 95.12 95 VAL A C 1
ATOM 785 O O . VAL A 1 95 ? 3.059 11.039 9.492 1 95.12 95 VAL A O 1
ATOM 788 N N . ASN A 1 96 ? 4.461 12.406 8.453 1 92.25 96 ASN A N 1
ATOM 789 C CA . ASN A 1 96 ? 3.846 12.398 7.133 1 92.25 96 ASN A CA 1
ATOM 790 C C . ASN A 1 96 ? 4.879 12.156 6.035 1 92.25 96 ASN A C 1
ATOM 792 O O . ASN A 1 96 ? 6.047 12.523 6.188 1 92.25 96 ASN A O 1
ATOM 796 N N . SER A 1 97 ? 4.418 11.5 5.031 1 94.31 97 SER A N 1
ATOM 797 C CA . SER A 1 97 ? 5.375 11.227 3.965 1 94.31 97 SER A CA 1
ATOM 798 C C . SER A 1 97 ? 4.684 11.141 2.607 1 94.31 97 SER A C 1
ATOM 800 O O . SER A 1 97 ? 3.492 10.836 2.531 1 94.31 97 SER A O 1
ATOM 802 N N . TRP A 1 98 ? 5.441 11.477 1.553 1 93.31 98 TRP A N 1
ATOM 803 C CA . TRP A 1 98 ? 4.98 11.258 0.186 1 93.31 98 TRP A CA 1
ATOM 804 C C . TRP A 1 98 ? 6.16 11.062 -0.762 1 93.31 98 TRP A C 1
ATOM 806 O O . TRP A 1 98 ? 7.309 11.328 -0.397 1 93.31 98 TRP A O 1
ATOM 816 N N . THR A 1 99 ? 5.836 10.523 -1.87 1 96.31 99 THR A N 1
ATOM 817 C CA . THR A 1 99 ? 6.848 10.281 -2.893 1 96.31 99 THR A CA 1
ATOM 818 C C . THR A 1 99 ? 6.477 10.984 -4.195 1 96.31 99 THR A C 1
ATOM 820 O O . THR A 1 99 ? 5.301 11.234 -4.457 1 96.31 99 THR A O 1
ATOM 823 N N . THR A 1 100 ? 7.523 11.297 -4.934 1 95.19 100 THR A N 1
ATOM 824 C CA . THR A 1 100 ? 7.355 11.828 -6.281 1 95.19 100 THR A CA 1
ATOM 825 C C . THR A 1 100 ? 8.422 11.273 -7.219 1 95.19 100 THR A C 1
ATOM 827 O O . THR A 1 100 ? 9.445 10.75 -6.766 1 95.19 100 THR A O 1
ATOM 830 N N . ASP A 1 101 ? 8.07 11.336 -8.492 1 95.75 101 ASP A N 1
ATOM 831 C CA . ASP A 1 101 ? 9.062 11.07 -9.523 1 95.75 101 ASP A CA 1
ATOM 832 C C . ASP A 1 101 ? 10 12.266 -9.703 1 95.75 101 ASP A C 1
ATOM 834 O O . ASP A 1 101 ? 9.547 13.375 -9.984 1 95.75 101 ASP A O 1
ATOM 838 N N . VAL A 1 102 ? 11.266 12.016 -9.547 1 95.5 102 VAL A N 1
ATOM 839 C CA . VAL A 1 102 ? 12.219 13.109 -9.664 1 95.5 102 VAL A CA 1
ATOM 840 C C . VAL A 1 102 ? 12.117 13.734 -11.055 1 95.5 102 VAL A C 1
ATOM 842 O O . VAL A 1 102 ? 12.266 14.945 -11.211 1 95.5 102 VAL A O 1
ATOM 845 N N . ALA A 1 103 ? 11.852 12.93 -12.047 1 93.62 103 ALA A N 1
ATOM 846 C CA . ALA A 1 103 ? 11.773 13.398 -13.422 1 93.62 103 ALA A CA 1
ATOM 847 C C . ALA A 1 103 ? 10.484 14.18 -13.664 1 93.62 103 ALA A C 1
ATOM 849 O O . ALA A 1 103 ? 10.375 14.922 -14.641 1 93.62 103 ALA A O 1
ATOM 850 N N . ASP A 1 104 ? 9.508 14.078 -12.844 1 91.19 104 ASP A N 1
ATOM 851 C CA . ASP A 1 104 ? 8.211 14.734 -12.953 1 91.19 104 ASP A CA 1
ATOM 852 C C . ASP A 1 104 ? 7.609 14.992 -11.57 1 91.19 104 ASP A C 1
ATOM 854 O O . ASP A 1 104 ? 6.652 14.328 -11.172 1 91.19 104 ASP A O 1
ATOM 858 N N . GLU A 1 105 ? 8.086 16 -10.922 1 87.69 105 GLU A N 1
ATOM 859 C CA . GLU A 1 105 ? 7.77 16.203 -9.508 1 87.69 105 GLU A CA 1
ATOM 860 C C . GLU A 1 105 ? 6.344 16.703 -9.32 1 87.69 105 GLU A C 1
ATOM 862 O O . GLU A 1 105 ? 5.902 17.609 -10.039 1 87.69 105 GLU A O 1
ATOM 867 N N . ARG A 1 106 ? 5.676 16.078 -8.5 1 85.12 106 ARG A N 1
ATOM 868 C CA . ARG A 1 106 ? 4.359 16.5 -8.039 1 85.12 106 ARG A CA 1
ATOM 869 C C . ARG A 1 106 ? 4.371 16.797 -6.547 1 85.12 106 ARG A C 1
ATOM 871 O O . ARG A 1 106 ? 5.258 16.344 -5.824 1 85.12 106 ARG A O 1
ATOM 878 N N . HIS A 1 107 ? 3.318 17.547 -6.117 1 80.88 107 HIS A N 1
ATOM 879 C CA . HIS A 1 107 ? 3.318 17.938 -4.711 1 80.88 107 HIS A CA 1
ATOM 880 C C . HIS A 1 107 ? 2.018 17.531 -4.027 1 80.88 107 HIS A C 1
ATOM 882 O O . HIS A 1 107 ? 1.752 17.953 -2.896 1 80.88 107 HIS A O 1
ATOM 888 N N . ASP A 1 108 ? 1.305 16.766 -4.703 1 82 108 ASP A N 1
ATOM 889 C CA . ASP A 1 108 ? -0.002 16.422 -4.156 1 82 108 ASP A CA 1
ATOM 890 C C . ASP A 1 108 ? 0.011 15.016 -3.545 1 82 108 ASP A C 1
ATOM 892 O O . ASP A 1 108 ? -1.023 14.523 -3.09 1 82 108 ASP A O 1
ATOM 896 N N . GLY A 1 109 ? 1.107 14.352 -3.535 1 83.12 109 GLY A N 1
ATOM 897 C CA . GLY A 1 109 ? 1.233 13.055 -2.883 1 83.12 109 GLY A CA 1
ATOM 898 C C . GLY A 1 109 ? 0.791 11.898 -3.758 1 83.12 109 GLY A C 1
ATOM 899 O O . GLY A 1 109 ? 0.729 10.758 -3.301 1 83.12 109 GLY A O 1
ATOM 900 N N . TYR A 1 110 ? 0.504 12.18 -5.008 1 90.12 110 TYR A N 1
ATOM 901 C CA . TYR A 1 110 ? 0.067 11.109 -5.902 1 90.12 110 TYR A CA 1
ATOM 902 C C . TYR A 1 110 ? 1.12 10.828 -6.965 1 90.12 110 TYR A C 1
ATOM 904 O O . TYR A 1 110 ? 1.925 11.703 -7.301 1 90.12 110 TYR A O 1
ATOM 912 N N . TRP A 1 111 ? 1.063 9.648 -7.445 1 93.38 111 TRP A N 1
ATOM 913 C CA . TRP A 1 111 ? 2.035 9.18 -8.43 1 93.38 111 TRP A CA 1
ATOM 914 C C . TRP A 1 111 ? 1.431 9.156 -9.828 1 93.38 111 TRP A C 1
ATOM 916 O O . TRP A 1 111 ? 0.314 8.664 -10.023 1 93.38 111 TRP A O 1
ATOM 926 N N . LYS A 1 112 ? 2.172 9.727 -10.719 1 91.88 112 LYS A N 1
ATOM 927 C CA . LYS A 1 112 ? 1.777 9.609 -12.117 1 91.88 112 LYS A CA 1
ATOM 928 C C . LYS A 1 112 ? 2.281 8.297 -12.719 1 91.88 112 LYS A C 1
ATOM 930 O O . LYS A 1 112 ? 3.473 7.992 -12.648 1 91.88 112 LYS A O 1
ATOM 935 N N . SER A 1 113 ? 1.348 7.566 -13.312 1 93.31 113 SER A N 1
ATOM 936 C CA . SER A 1 113 ? 1.715 6.281 -13.898 1 93.31 113 SER A CA 1
ATOM 937 C C . SER A 1 113 ? 2.828 6.441 -14.93 1 93.31 113 SER A C 1
ATOM 939 O O . SER A 1 113 ? 2.82 7.391 -15.719 1 93.31 113 SER A O 1
ATOM 941 N N . VAL A 1 114 ? 3.736 5.488 -14.938 1 95.75 114 VAL A N 1
ATOM 942 C CA . VAL A 1 114 ? 4.867 5.578 -15.852 1 95.75 114 VAL A CA 1
ATOM 943 C C . VAL A 1 114 ? 5.254 4.184 -16.344 1 95.75 114 VAL A C 1
ATOM 945 O O . VAL A 1 114 ? 5.262 3.229 -15.562 1 95.75 114 VAL A O 1
ATOM 948 N N . ILE A 1 115 ? 5.547 4.078 -17.578 1 95.88 115 ILE A N 1
ATOM 949 C CA . ILE A 1 115 ? 6.008 2.828 -18.172 1 95.88 115 ILE A CA 1
ATOM 950 C C . ILE A 1 115 ? 7.531 2.736 -18.062 1 95.88 115 ILE A C 1
ATOM 952 O O . ILE A 1 115 ? 8.242 3.688 -18.391 1 95.88 115 ILE A O 1
ATOM 956 N N . ILE A 1 116 ? 7.934 1.66 -17.625 1 97.62 116 ILE A N 1
ATOM 957 C CA . ILE A 1 116 ? 9.367 1.426 -17.484 1 97.62 116 ILE A CA 1
ATOM 958 C C . ILE A 1 116 ? 9.789 0.281 -18.406 1 97.62 116 ILE A C 1
ATOM 960 O O . ILE A 1 116 ? 9.359 -0.86 -18.219 1 97.62 116 ILE A O 1
ATOM 964 N N . GLU A 1 117 ? 10.664 0.594 -19.281 1 96.94 117 GLU A N 1
ATOM 965 C CA . GLU A 1 117 ? 11.195 -0.425 -20.172 1 96.94 117 GLU A CA 1
ATOM 966 C C . GLU A 1 117 ? 12.211 -1.312 -19.469 1 96.94 117 GLU A C 1
ATOM 968 O O . GLU A 1 117 ? 12.766 -0.929 -18.438 1 96.94 117 GLU A O 1
ATO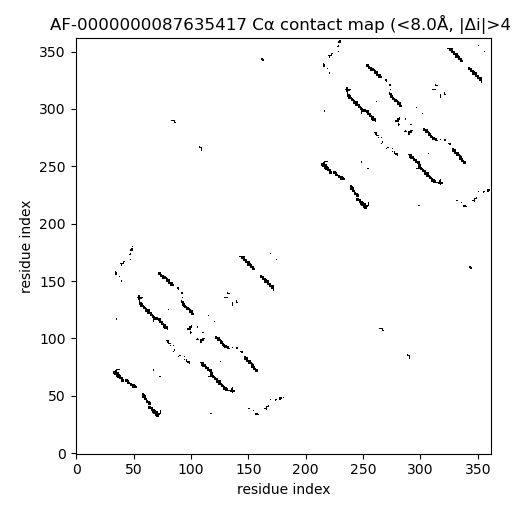M 973 N N . PRO A 1 118 ? 12.406 -2.486 -20.094 1 96.06 118 PRO A N 1
ATOM 974 C CA . PRO A 1 118 ? 13.43 -3.359 -19.531 1 96.06 118 PRO A CA 1
ATOM 975 C C . PRO A 1 118 ? 14.781 -2.662 -19.375 1 96.06 118 PRO A C 1
ATOM 977 O O . PRO A 1 118 ? 15.211 -1.936 -20.281 1 96.06 118 PRO A O 1
ATOM 980 N N . ARG A 1 119 ? 15.453 -2.904 -18.266 1 96.75 119 ARG A N 1
ATOM 981 C CA . ARG A 1 119 ? 16.797 -2.416 -17.938 1 96.75 119 ARG A CA 1
ATOM 982 C C . ARG A 1 119 ? 16.797 -0.899 -17.766 1 96.75 119 ARG A C 1
ATOM 984 O O . ARG A 1 119 ? 17.859 -0.284 -17.656 1 96.75 119 ARG A O 1
ATOM 991 N N . LYS A 1 120 ? 15.656 -0.292 -17.781 1 97.94 120 LYS A N 1
ATOM 992 C CA . LYS A 1 120 ? 15.523 1.133 -17.5 1 97.94 120 LYS A CA 1
ATOM 993 C C . LYS A 1 120 ? 14.977 1.36 -16.094 1 97.94 120 LYS A C 1
ATOM 995 O O . LYS A 1 120 ? 14.555 0.413 -15.422 1 97.94 120 LYS A O 1
ATOM 1000 N N . GLY A 1 121 ? 15.039 2.58 -15.68 1 97.5 121 GLY A N 1
ATOM 1001 C CA . GLY A 1 121 ? 14.586 2.896 -14.336 1 97.5 121 GLY A CA 1
ATOM 1002 C C . GLY A 1 121 ? 14.352 4.379 -14.125 1 97.5 121 GLY A C 1
ATOM 1003 O O . GLY A 1 121 ? 14.062 5.113 -15.07 1 97.5 121 GLY A O 1
ATOM 1004 N N . GLY A 1 122 ? 14.344 4.719 -12.93 1 97.75 122 GLY A N 1
ATOM 1005 C CA . GLY A 1 122 ? 14.125 6.09 -12.484 1 97.75 122 GLY A CA 1
ATOM 1006 C C . GLY A 1 122 ? 14.484 6.309 -11.031 1 97.75 122 GLY A C 1
ATOM 1007 O O . GLY A 1 122 ? 15.25 5.539 -10.445 1 97.75 122 GLY A O 1
ATOM 1008 N N . THR A 1 123 ? 14.031 7.488 -10.594 1 98.31 123 THR A N 1
ATOM 1009 C CA . THR A 1 123 ? 14.328 7.859 -9.219 1 98.31 123 THR A CA 1
ATOM 1010 C C . THR A 1 123 ? 13.078 8.367 -8.516 1 98.31 123 THR A C 1
ATOM 1012 O O . THR A 1 123 ? 12.352 9.211 -9.047 1 98.31 123 THR A O 1
ATOM 1015 N N . VAL A 1 124 ? 12.891 7.809 -7.387 1 98.06 124 VAL A N 1
ATOM 1016 C CA . VAL A 1 124 ? 11.812 8.25 -6.512 1 98.06 124 VAL A CA 1
ATOM 1017 C C . VAL A 1 124 ? 12.367 9.164 -5.426 1 98.06 124 VAL A C 1
ATOM 1019 O O . VAL A 1 124 ? 13.344 8.828 -4.754 1 98.06 124 VAL A O 1
ATOM 1022 N N . ARG A 1 125 ? 11.758 10.281 -5.309 1 97.81 125 ARG A N 1
ATOM 1023 C CA . ARG A 1 125 ? 12.102 11.156 -4.188 1 97.81 125 ARG A CA 1
ATOM 1024 C C . ARG A 1 125 ? 11.117 10.977 -3.037 1 97.81 125 ARG A C 1
ATOM 1026 O O . ARG A 1 125 ? 9.906 11.164 -3.207 1 97.81 125 ARG A O 1
ATOM 1033 N N . LEU A 1 126 ? 11.656 10.594 -1.921 1 97.88 126 LEU A N 1
ATOM 1034 C CA . LEU A 1 126 ? 10.891 10.445 -0.689 1 97.88 126 LEU A CA 1
ATOM 1035 C C . LEU A 1 126 ? 11.023 11.688 0.186 1 97.88 126 LEU A C 1
ATOM 1037 O O . LEU A 1 126 ? 12.133 12.148 0.449 1 97.88 126 LEU A O 1
ATOM 1041 N N . ARG A 1 127 ? 9.953 12.203 0.577 1 96.75 127 ARG A N 1
ATOM 1042 C CA . ARG A 1 127 ? 9.914 13.273 1.566 1 96.75 127 ARG A CA 1
ATOM 1043 C C . ARG A 1 127 ? 9.25 12.805 2.857 1 96.75 127 ARG A C 1
ATOM 1045 O O . ARG A 1 127 ? 8.172 12.211 2.828 1 96.75 127 ARG A O 1
ATOM 1052 N N . LEU A 1 128 ? 9.906 13.117 3.91 1 97.5 128 LEU A N 1
ATOM 1053 C CA . LEU A 1 128 ? 9.422 12.82 5.254 1 97.5 128 LEU A CA 1
ATOM 1054 C C . LEU A 1 128 ? 9.281 14.094 6.078 1 97.5 128 LEU A C 1
ATOM 1056 O O . LEU A 1 128 ? 10.25 14.852 6.227 1 97.5 128 LEU A O 1
ATOM 1060 N N . ILE A 1 129 ? 8.133 14.281 6.559 1 96.31 129 ILE A N 1
ATOM 1061 C CA . ILE A 1 129 ? 7.879 15.445 7.402 1 96.31 129 ILE A CA 1
ATOM 1062 C C . ILE A 1 129 ? 7.648 15 8.844 1 96.31 129 ILE A C 1
ATOM 1064 O O . ILE A 1 129 ? 6.715 14.242 9.125 1 96.31 129 ILE A O 1
ATOM 1068 N N . LEU A 1 130 ? 8.5 15.43 9.695 1 97.88 130 LEU A N 1
ATOM 1069 C CA . LEU A 1 130 ? 8.352 15.18 11.125 1 97.88 130 LEU A CA 1
ATOM 1070 C C . LEU A 1 130 ? 7.887 16.438 11.844 1 97.88 130 LEU A C 1
ATOM 1072 O O . LEU A 1 130 ? 8.523 17.484 11.742 1 97.88 130 LEU A O 1
ATOM 1076 N N . THR A 1 131 ? 6.805 16.312 12.539 1 97.06 131 THR A N 1
ATOM 1077 C CA . THR A 1 131 ? 6.25 17.453 13.273 1 97.06 131 THR A CA 1
ATOM 1078 C C . THR A 1 131 ? 6.258 17.172 14.773 1 97.06 131 THR A C 1
ATOM 1080 O O . THR A 1 131 ? 5.695 16.172 15.227 1 97.06 131 THR A O 1
ATOM 1083 N N . ALA A 1 132 ? 6.797 18.078 15.477 1 97.81 132 ALA A N 1
ATOM 1084 C CA . ALA A 1 132 ? 6.883 17.938 16.922 1 97.81 132 ALA A CA 1
ATOM 1085 C C . ALA A 1 132 ? 5.504 18.062 17.578 1 97.81 132 ALA A C 1
ATOM 1087 O O . ALA A 1 132 ? 4.746 18.984 17.25 1 97.81 132 ALA A O 1
ATOM 1088 N N . LYS A 1 133 ? 5.273 17.234 18.516 1 94.69 133 LYS A N 1
ATOM 1089 C CA . LYS A 1 133 ? 3.996 17.312 19.219 1 94.69 133 LYS A CA 1
ATOM 1090 C C . LYS A 1 133 ? 4.02 18.422 20.266 1 94.69 133 LYS A C 1
ATOM 1092 O O . LYS A 1 133 ? 2.994 19.047 20.531 1 94.69 133 LYS A O 1
ATOM 1097 N N . THR A 1 134 ? 5.137 18.656 20.812 1 95.38 134 THR A N 1
ATOM 1098 C CA . THR A 1 134 ? 5.25 19.688 21.844 1 95.38 134 THR A CA 1
ATOM 1099 C C . THR A 1 134 ? 5.582 21.047 21.234 1 95.38 134 THR A C 1
ATOM 1101 O O . THR A 1 134 ? 5.562 22.062 21.922 1 95.38 134 THR A O 1
ATOM 1104 N N . GLY A 1 135 ? 6.008 21 20.016 1 95.19 135 GLY A N 1
ATOM 1105 C CA . GLY A 1 135 ? 6.246 22.266 19.344 1 95.19 135 GLY A CA 1
ATOM 1106 C C . GLY A 1 135 ? 7.719 22.547 19.125 1 95.19 135 GLY A C 1
ATOM 1107 O O . GLY A 1 135 ? 8.07 23.547 18.484 1 95.19 135 GLY A O 1
ATOM 1108 N N . ASN A 1 136 ? 8.539 21.781 19.609 1 97.25 136 ASN A N 1
ATOM 1109 C CA . ASN A 1 136 ? 9.977 21.906 19.391 1 97.25 136 ASN A CA 1
ATOM 1110 C C . ASN A 1 136 ? 10.562 20.641 18.781 1 97.25 136 ASN A C 1
ATOM 1112 O O . ASN A 1 136 ? 10.781 19.641 19.484 1 97.25 136 ASN A O 1
ATOM 1116 N N . ILE A 1 137 ? 10.969 20.734 17.516 1 97.81 137 ILE A N 1
ATOM 1117 C CA . ILE A 1 137 ? 11.297 19.547 16.75 1 97.81 137 ILE A CA 1
ATOM 1118 C C . ILE A 1 137 ? 12.648 19 17.219 1 97.81 137 ILE A C 1
ATOM 1120 O O . ILE A 1 137 ? 12.836 17.781 17.312 1 97.81 137 ILE A O 1
ATOM 1124 N N . ARG A 1 138 ? 13.562 19.75 17.531 1 96.38 138 ARG A N 1
ATOM 1125 C CA . ARG A 1 138 ? 14.883 19.281 17.953 1 96.38 138 ARG A CA 1
ATOM 1126 C C . ARG A 1 138 ? 14.797 18.547 19.281 1 96.38 138 ARG A C 1
ATOM 1128 O O . ARG A 1 138 ? 15.438 17.516 19.469 1 96.38 138 ARG A O 1
ATOM 1135 N N . LYS A 1 139 ? 14.055 19.078 20.156 1 96.5 139 LYS A N 1
ATOM 1136 C CA . LYS A 1 139 ? 13.859 18.438 21.453 1 96.5 139 LYS A CA 1
ATOM 1137 C C . LYS A 1 139 ? 13.086 17.125 21.312 1 96.5 139 LYS A C 1
ATOM 1139 O O . LYS A 1 139 ? 13.445 16.125 21.938 1 96.5 139 LYS A O 1
ATOM 1144 N N . ASP A 1 140 ? 12.062 17.156 20.516 1 97.38 140 ASP A N 1
ATOM 1145 C CA . ASP A 1 140 ? 11.164 16 20.406 1 97.38 140 ASP A CA 1
ATOM 1146 C C . ASP A 1 140 ? 11.836 14.844 19.672 1 97.38 140 ASP A C 1
ATOM 1148 O O . ASP A 1 140 ? 11.398 13.695 19.766 1 97.38 140 ASP A O 1
ATOM 1152 N N . LEU A 1 141 ? 12.906 15.125 18.938 1 97.38 141 LEU A N 1
ATOM 1153 C CA . LEU A 1 141 ? 13.562 14.07 18.172 1 97.38 141 LEU A CA 1
ATOM 1154 C C . LEU A 1 141 ? 14.562 13.312 19.047 1 97.38 141 LEU A C 1
ATOM 1156 O O . LEU A 1 141 ? 15.109 12.289 18.625 1 97.38 141 LEU A O 1
ATOM 1160 N N . VAL A 1 142 ? 14.812 13.82 20.172 1 96 142 VAL A N 1
ATOM 1161 C CA . VAL A 1 142 ? 15.727 13.117 21.078 1 96 142 VAL A CA 1
ATOM 1162 C C . VAL A 1 142 ? 15.203 11.711 21.359 1 96 142 VAL A C 1
ATOM 1164 O O . VAL A 1 142 ? 14.047 11.547 21.75 1 96 142 VAL A O 1
ATOM 1167 N N . GLY A 1 143 ? 16 10.695 21.109 1 96.44 143 GLY A N 1
ATOM 1168 C CA . GLY A 1 143 ? 15.625 9.312 21.344 1 96.44 143 GLY A CA 1
ATOM 1169 C C . GLY A 1 143 ? 14.891 8.68 20.188 1 96.44 143 GLY A C 1
ATOM 1170 O O . GLY A 1 143 ? 14.359 7.578 20.297 1 96.44 143 GLY A O 1
ATOM 1171 N N . PHE A 1 144 ? 14.844 9.398 19.125 1 97.56 144 PHE A N 1
ATOM 1172 C CA . PHE A 1 144 ? 14.203 8.859 17.922 1 97.56 144 PHE A CA 1
ATOM 1173 C C . PHE A 1 144 ? 14.797 7.512 17.547 1 97.56 144 PHE A C 1
ATOM 1175 O O . PHE A 1 144 ? 16.016 7.367 17.469 1 97.56 144 PHE A O 1
ATOM 1182 N N . PRO A 1 145 ? 13.945 6.531 17.266 1 97.94 145 PRO A N 1
ATOM 1183 C CA . PRO A 1 145 ? 14.43 5.191 16.938 1 97.94 145 PRO A CA 1
ATOM 1184 C C . PRO A 1 145 ? 14.648 5 15.43 1 97.94 145 PRO A C 1
ATOM 1186 O O . PRO A 1 145 ? 14.375 5.914 14.648 1 97.94 145 PRO A O 1
ATOM 1189 N N . ASP A 1 146 ? 15.188 3.855 15.07 1 98.06 146 ASP A N 1
ATOM 1190 C CA . ASP A 1 146 ? 15.164 3.475 13.664 1 98.06 146 ASP A CA 1
ATOM 1191 C C . ASP A 1 146 ? 13.734 3.314 13.164 1 98.06 146 ASP A C 1
ATOM 1193 O O . ASP A 1 146 ? 12.906 2.668 13.812 1 98.06 146 ASP A O 1
ATOM 1197 N N . MET A 1 147 ? 13.469 3.945 12.125 1 97.75 147 MET A N 1
ATOM 1198 C CA . MET A 1 147 ? 12.117 3.887 11.578 1 97.75 147 MET A CA 1
ATOM 1199 C C . MET A 1 147 ? 12.117 3.205 10.211 1 97.75 147 MET A C 1
ATOM 1201 O O . MET A 1 147 ? 12.82 3.637 9.297 1 97.75 147 MET A O 1
ATOM 1205 N N . ASN A 1 148 ? 11.297 2.158 10.102 1 97.25 148 ASN A N 1
ATOM 1206 C CA . ASN A 1 148 ? 11.125 1.501 8.812 1 97.25 148 ASN A CA 1
ATOM 1207 C C . ASN A 1 148 ? 10.219 2.307 7.891 1 97.25 148 ASN A C 1
ATOM 1209 O O . ASN A 1 148 ? 9.219 2.869 8.336 1 97.25 148 ASN A O 1
ATOM 1213 N N . ILE A 1 149 ? 10.602 2.363 6.676 1 98.06 149 ILE A N 1
ATOM 1214 C CA . ILE A 1 149 ? 9.781 2.986 5.637 1 98.06 149 ILE A CA 1
ATOM 1215 C C . ILE A 1 149 ? 9.672 2.047 4.438 1 98.06 149 ILE A C 1
ATOM 1217 O O . ILE A 1 149 ? 10.672 1.712 3.805 1 98.06 149 ILE A O 1
ATOM 1221 N N . ASP A 1 150 ? 8.469 1.66 4.102 1 97.88 150 ASP A N 1
ATOM 1222 C CA . ASP A 1 150 ? 8.234 0.872 2.895 1 97.88 150 ASP A CA 1
ATOM 1223 C C . ASP A 1 150 ? 7.859 1.77 1.716 1 97.88 150 ASP A C 1
ATOM 1225 O O . ASP A 1 150 ? 7.027 2.668 1.852 1 97.88 150 ASP A O 1
ATOM 1229 N N . ILE A 1 151 ? 8.516 1.538 0.653 1 98.31 151 ILE A N 1
ATOM 1230 C CA . ILE A 1 151 ? 8.023 2.082 -0.61 1 98.31 151 ILE A CA 1
ATOM 1231 C C . ILE A 1 151 ? 7.109 1.065 -1.289 1 98.31 151 ILE A C 1
ATOM 1233 O O . ILE A 1 151 ? 7.562 -0.001 -1.711 1 98.31 151 ILE A O 1
ATOM 1237 N N . VAL A 1 152 ? 5.891 1.417 -1.379 1 98.12 152 VAL A N 1
ATOM 1238 C CA . VAL A 1 152 ? 4.875 0.524 -1.927 1 98.12 152 VAL A CA 1
ATOM 1239 C C . VAL A 1 152 ? 4.535 0.944 -3.354 1 98.12 152 VAL A C 1
ATOM 1241 O O . VAL A 1 152 ? 4.328 2.129 -3.627 1 98.12 152 VAL A O 1
ATOM 1244 N N . TYR A 1 153 ? 4.477 0 -4.223 1 98.06 153 TYR A N 1
ATOM 1245 C CA . TYR A 1 153 ? 4.18 0.362 -5.605 1 98.06 153 TYR A CA 1
ATOM 1246 C C . TYR A 1 153 ? 3.375 -0.735 -6.293 1 98.06 153 TYR A C 1
ATOM 1248 O O . TYR A 1 153 ? 3.629 -1.924 -6.082 1 98.06 153 TYR A O 1
ATOM 1256 N N . GLN A 1 154 ? 2.398 -0.324 -6.992 1 97.19 154 GLN A N 1
ATOM 1257 C CA . GLN A 1 154 ? 1.57 -1.2 -7.812 1 97.19 154 GLN A CA 1
ATOM 1258 C C . GLN A 1 154 ? 2.08 -1.25 -9.25 1 97.19 154 GLN A C 1
ATOM 1260 O O . GLN A 1 154 ? 2.268 -0.209 -9.883 1 97.19 154 GLN A O 1
ATOM 1265 N N . VAL A 1 155 ? 2.244 -2.443 -9.727 1 96.69 155 VAL A N 1
ATOM 1266 C CA . VAL A 1 155 ? 2.828 -2.619 -11.055 1 96.69 155 VAL A CA 1
ATOM 1267 C C . VAL A 1 155 ? 1.905 -3.479 -11.914 1 96.69 155 VAL A C 1
ATOM 1269 O O . VAL A 1 155 ? 1.26 -4.402 -11.414 1 96.69 155 VAL A O 1
ATOM 1272 N N . VAL A 1 156 ? 1.862 -3.061 -13.148 1 94.06 156 VAL A N 1
ATOM 1273 C CA . VAL A 1 156 ? 1.182 -3.857 -14.164 1 94.06 15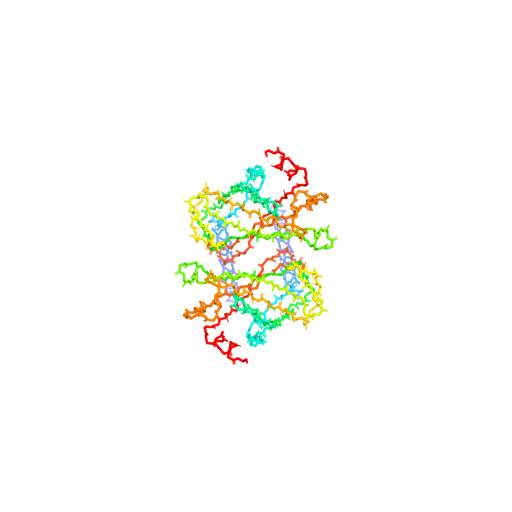6 VAL A CA 1
ATOM 1274 C C . VAL A 1 156 ? 2.158 -4.215 -15.281 1 94.06 156 VAL A C 1
ATOM 1276 O O . VAL A 1 156 ? 2.881 -3.352 -15.789 1 94.06 156 VAL A O 1
ATOM 1279 N N . GLY A 1 157 ? 2.252 -5.438 -15.547 1 90.81 157 GLY A N 1
ATOM 1280 C CA . GLY A 1 157 ? 2.998 -5.949 -16.688 1 90.81 157 GLY A CA 1
ATOM 1281 C C . GLY A 1 157 ? 2.199 -6.918 -17.531 1 90.81 157 GLY A C 1
ATOM 1282 O O . GLY A 1 157 ? 1.037 -6.66 -17.859 1 90.81 157 GLY A O 1
ATOM 1283 N N . ARG A 1 158 ? 2.869 -7.934 -18 1 81.31 158 ARG A N 1
ATOM 1284 C CA . ARG A 1 158 ? 2.17 -8.945 -18.781 1 81.31 158 ARG A CA 1
ATOM 1285 C C . ARG A 1 158 ? 1.255 -9.789 -17.906 1 81.31 158 ARG A C 1
ATOM 1287 O O . ARG A 1 158 ? 0.21 -10.266 -18.359 1 81.31 158 ARG A O 1
ATOM 1294 N N . SER A 1 159 ? 1.698 -9.945 -16.719 1 76.5 159 SER A N 1
ATOM 1295 C CA . SER A 1 159 ? 0.893 -10.672 -15.742 1 76.5 159 SER A CA 1
ATOM 1296 C C . SER A 1 159 ? -0.093 -9.75 -15.031 1 76.5 159 SER A C 1
ATOM 1298 O O . SER A 1 159 ? -0.132 -8.547 -15.305 1 76.5 159 SER A O 1
ATOM 1300 N N . ASP A 1 160 ? -0.902 -10.359 -14.203 1 81.25 160 ASP A N 1
ATOM 1301 C CA . ASP A 1 160 ? -1.849 -9.602 -13.391 1 81.25 160 ASP A CA 1
ATOM 1302 C C . ASP A 1 160 ? -1.129 -8.555 -12.547 1 81.25 160 ASP A C 1
ATOM 1304 O O . ASP A 1 160 ? 0.048 -8.719 -12.219 1 81.25 160 ASP A O 1
ATOM 1308 N N . TRP A 1 161 ? -1.82 -7.555 -12.312 1 89.06 161 TRP A N 1
ATOM 1309 C CA . TRP A 1 161 ? -1.239 -6.508 -11.477 1 89.06 161 TRP A CA 1
ATOM 1310 C C . TRP A 1 161 ? -0.849 -7.059 -10.109 1 89.06 161 TRP A C 1
ATOM 1312 O O . TRP A 1 161 ? -1.442 -8.023 -9.625 1 89.06 161 TRP A O 1
ATOM 1322 N N . HIS A 1 162 ? 0.171 -6.457 -9.492 1 94.06 162 HIS A N 1
ATOM 1323 C CA . HIS A 1 162 ? 0.583 -6.812 -8.141 1 94.06 162 HIS A CA 1
ATOM 1324 C C . HIS A 1 162 ? 1.129 -5.598 -7.398 1 94.06 162 HIS A C 1
ATOM 1326 O O . HIS A 1 162 ? 1.481 -4.59 -8.016 1 94.06 162 HIS A O 1
ATOM 1332 N N . ILE A 1 163 ? 1.101 -5.719 -6.152 1 95.81 163 ILE A N 1
ATOM 1333 C CA . ILE A 1 163 ? 1.704 -4.707 -5.289 1 95.81 163 ILE A CA 1
ATOM 1334 C C . ILE A 1 163 ? 2.971 -5.266 -4.648 1 95.81 163 ILE A C 1
ATOM 1336 O O . ILE A 1 163 ? 2.975 -6.391 -4.141 1 95.81 163 ILE A O 1
ATOM 1340 N N . SER A 1 164 ? 4.008 -4.496 -4.758 1 95.62 164 SER A N 1
ATOM 1341 C CA . SER A 1 164 ? 5.289 -4.832 -4.152 1 95.62 164 SER A CA 1
ATOM 1342 C C . SER A 1 164 ? 5.766 -3.73 -3.215 1 95.62 164 SER A C 1
ATOM 1344 O O . SER A 1 164 ? 5.188 -2.643 -3.182 1 95.62 164 SER A O 1
ATOM 1346 N N . LYS A 1 165 ? 6.73 -4.078 -2.416 1 96.75 165 LYS A N 1
ATOM 1347 C CA . LYS A 1 165 ? 7.336 -3.062 -1.558 1 96.75 165 LYS A CA 1
ATOM 1348 C C . LYS A 1 165 ? 8.812 -3.352 -1.321 1 96.75 165 LYS A C 1
ATOM 1350 O O . LYS A 1 165 ? 9.25 -4.504 -1.411 1 96.75 165 LYS A O 1
ATOM 1355 N N . ASN A 1 166 ? 9.555 -2.375 -1.147 1 97.69 166 ASN A N 1
ATOM 1356 C CA . ASN A 1 166 ? 10.922 -2.424 -0.646 1 97.69 166 ASN A CA 1
ATOM 1357 C C . ASN A 1 166 ? 11.102 -1.524 0.574 1 97.69 166 ASN A C 1
ATOM 1359 O O . ASN A 1 166 ? 10.555 -0.422 0.625 1 97.69 166 ASN A O 1
ATOM 1363 N N . ARG A 1 167 ? 11.906 -2.064 1.519 1 97.31 167 ARG A N 1
ATOM 1364 C CA . ARG A 1 167 ? 12.039 -1.356 2.787 1 97.31 167 ARG A CA 1
ATOM 1365 C C . ARG A 1 167 ? 13.359 -0.601 2.855 1 97.31 167 ARG A C 1
ATOM 1367 O O . ARG A 1 167 ? 14.398 -1.119 2.439 1 97.31 167 ARG A O 1
ATOM 1374 N N . LEU A 1 168 ? 13.242 0.605 3.242 1 97.44 168 LEU A N 1
ATOM 1375 C CA . LEU A 1 168 ? 14.422 1.321 3.713 1 97.44 168 LEU A CA 1
ATOM 1376 C C . LEU A 1 168 ? 14.266 1.736 5.172 1 97.44 168 LEU A C 1
ATOM 1378 O O . LEU A 1 168 ? 13.172 1.629 5.734 1 97.44 168 LEU A O 1
ATOM 1382 N N . ILE A 1 169 ? 15.406 2.115 5.781 1 97.81 169 ILE A N 1
ATOM 1383 C CA . ILE A 1 169 ? 15.398 2.465 7.195 1 97.81 169 ILE A CA 1
ATOM 1384 C C . ILE A 1 169 ? 16 3.855 7.387 1 97.81 169 ILE A C 1
ATOM 1386 O O . ILE A 1 169 ? 17.078 4.156 6.855 1 97.81 169 ILE A O 1
ATOM 1390 N N . LEU A 1 170 ? 15.273 4.699 7.996 1 98.31 170 LEU A N 1
ATOM 1391 C CA . LEU A 1 170 ? 15.867 5.891 8.594 1 98.31 170 LEU A CA 1
ATOM 1392 C C . LEU A 1 170 ? 16.422 5.59 9.977 1 98.31 170 LEU A C 1
ATOM 1394 O O . LEU A 1 170 ? 15.672 5.457 10.938 1 98.31 170 LEU A O 1
ATOM 1398 N N . THR A 1 171 ? 17.703 5.516 10.039 1 98 171 THR A N 1
ATOM 1399 C CA . THR A 1 171 ? 18.297 5.195 11.328 1 98 171 THR A CA 1
ATOM 1400 C C . THR A 1 171 ? 18.359 6.434 12.219 1 98 171 THR A C 1
ATOM 1402 O O . THR A 1 171 ? 18.391 7.562 11.719 1 98 171 THR A O 1
ATOM 1405 N N . ALA A 1 172 ? 18.438 6.117 13.484 1 97.56 172 ALA A N 1
ATOM 1406 C CA . ALA A 1 172 ? 18.609 7.203 14.445 1 97.56 172 ALA A CA 1
ATOM 1407 C C . ALA A 1 172 ? 19.875 8.008 14.133 1 97.56 172 ALA A C 1
ATOM 1409 O O . ALA A 1 172 ? 19.859 9.234 14.188 1 97.56 172 ALA A O 1
ATOM 1410 N N . GLU A 1 173 ? 20.938 7.328 13.797 1 97.38 173 GLU A N 1
ATOM 1411 C CA . GLU A 1 173 ? 22.203 7.969 13.484 1 97.38 173 GLU A CA 1
ATOM 1412 C C . GLU A 1 173 ? 22.094 8.844 12.242 1 97.38 173 GLU A C 1
ATOM 1414 O O . GLU A 1 173 ? 22.609 9.969 12.219 1 97.38 173 GLU A O 1
ATOM 1419 N N . GLU A 1 174 ? 21.453 8.344 11.266 1 97.69 174 GLU A N 1
ATOM 1420 C CA . GLU A 1 174 ? 21.281 9.109 10.039 1 97.69 174 GLU A CA 1
ATOM 1421 C C . GLU A 1 174 ? 20.469 10.375 10.281 1 97.69 174 GLU A C 1
ATOM 1423 O O . GLU A 1 174 ? 20.781 11.43 9.719 1 97.69 174 GLU A O 1
ATOM 1428 N N . LEU A 1 175 ? 19.453 10.258 11.078 1 97.88 175 LEU A N 1
ATOM 1429 C CA . LEU A 1 175 ? 18.641 11.422 11.414 1 97.88 175 LEU A CA 1
ATOM 1430 C C . LEU A 1 175 ? 19.484 12.461 12.156 1 97.88 175 LEU A C 1
ATOM 1432 O O . LEU A 1 175 ? 19.422 13.656 11.836 1 97.88 175 LEU A O 1
ATOM 1436 N N . GLN A 1 176 ? 20.234 12.039 13.109 1 96.38 176 GLN A N 1
ATOM 1437 C CA . GLN A 1 176 ? 21.078 12.953 13.867 1 96.38 176 GLN A CA 1
ATOM 1438 C C . GLN A 1 176 ? 22.078 13.664 12.953 1 96.38 176 GLN A C 1
ATOM 1440 O O . GLN A 1 176 ? 22.312 14.867 13.094 1 96.38 176 GLN A O 1
ATOM 1445 N N . GLN A 1 177 ? 22.625 12.914 12.086 1 96.56 177 GLN A N 1
ATOM 1446 C CA . GLN A 1 177 ? 23.578 13.492 11.156 1 96.56 177 GLN A CA 1
ATOM 1447 C C . GLN A 1 177 ? 22.906 14.523 10.25 1 96.56 177 GLN A C 1
ATOM 1449 O O . GLN A 1 177 ? 23.484 15.586 9.984 1 96.56 177 GLN A O 1
ATOM 1454 N N . ALA A 1 178 ? 21.734 14.234 9.812 1 96.88 178 ALA A N 1
ATOM 1455 C CA . ALA A 1 178 ? 21 15.156 8.945 1 96.88 178 ALA A CA 1
ATOM 1456 C C . ALA A 1 178 ? 20.656 16.453 9.68 1 96.88 178 ALA A C 1
ATOM 1458 O O . ALA A 1 178 ? 20.688 17.531 9.094 1 96.88 178 ALA A O 1
ATOM 1459 N N . MET A 1 179 ? 20.391 16.328 10.945 1 95.75 179 MET A N 1
ATOM 1460 C CA . MET A 1 179 ? 19.938 17.469 11.742 1 95.75 179 MET A CA 1
ATOM 1461 C C . MET A 1 179 ? 21.109 18.359 12.125 1 95.75 179 MET A C 1
ATOM 1463 O O . MET A 1 179 ? 20.906 19.516 12.531 1 95.75 179 MET A O 1
ATOM 1467 N N . ARG A 1 180 ? 22.266 17.906 12.008 1 90.62 180 ARG A N 1
ATOM 1468 C CA . ARG A 1 180 ? 23.453 18.672 12.359 1 90.62 180 ARG A CA 1
ATOM 1469 C C . ARG A 1 180 ? 23.938 19.516 11.18 1 90.62 180 ARG A C 1
ATOM 1471 O O . ARG A 1 180 ? 24.734 20.438 11.344 1 90.62 180 ARG A O 1
ATOM 1478 N N . GLN A 1 181 ? 23.469 19.266 10.023 1 79.12 181 GLN A N 1
ATOM 1479 C CA . GLN A 1 181 ? 23.906 20.031 8.859 1 79.12 181 GLN A CA 1
ATOM 1480 C C . GLN A 1 181 ? 23.219 21.391 8.789 1 79.12 181 GLN A C 1
ATOM 1482 O O . GLN A 1 181 ? 22.109 21.547 9.312 1 79.12 181 GLN A O 1
ATOM 1487 N N . MET B 1 1 ? 22.969 -57.719 -23.922 1 61.19 1 MET B N 1
ATOM 1488 C CA . MET B 1 1 ? 23.156 -56.25 -23.828 1 61.19 1 MET B CA 1
ATOM 1489 C C . MET B 1 1 ? 21.812 -55.531 -23.922 1 61.19 1 MET B C 1
ATOM 1491 O O . MET B 1 1 ? 21.562 -54.625 -23.156 1 61.19 1 MET B O 1
ATOM 1495 N N . ASP B 1 2 ? 20.953 -56.219 -24.609 1 78.19 2 ASP B N 1
ATOM 1496 C CA . ASP B 1 2 ? 19.656 -55.625 -24.938 1 78.19 2 ASP B CA 1
ATOM 1497 C C . ASP B 1 2 ? 18.688 -55.719 -23.766 1 78.19 2 ASP B C 1
ATOM 1499 O O . ASP B 1 2 ? 17.953 -54.75 -23.469 1 78.19 2 ASP B O 1
ATOM 1503 N N . MET B 1 3 ? 18.938 -56.781 -23 1 84.19 3 MET B N 1
ATOM 1504 C CA . MET B 1 3 ? 17.984 -57 -21.922 1 84.19 3 MET B CA 1
ATOM 1505 C C . MET B 1 3 ? 18.266 -56.062 -20.75 1 84.19 3 MET B C 1
ATOM 1507 O O . MET B 1 3 ? 17.328 -55.5 -20.172 1 84.19 3 MET B O 1
ATOM 1511 N N . TYR B 1 4 ? 19.484 -55.75 -20.484 1 85.81 4 TYR B N 1
ATOM 1512 C CA . TYR B 1 4 ? 19.859 -54.844 -19.391 1 85.81 4 TYR B CA 1
ATOM 1513 C C . TYR B 1 4 ? 19.5 -53.406 -19.703 1 85.81 4 TYR B C 1
ATOM 1515 O O . TYR B 1 4 ? 19.062 -52.656 -18.812 1 85.81 4 TYR B O 1
ATOM 1523 N N . PHE B 1 5 ? 19.594 -53.156 -20.938 1 86.62 5 PHE B N 1
ATOM 1524 C CA . PHE B 1 5 ? 19.25 -51.812 -21.391 1 86.62 5 PHE B CA 1
ATOM 1525 C C . PHE B 1 5 ? 17.75 -51.562 -21.234 1 86.62 5 PHE B C 1
ATOM 1527 O O . PHE B 1 5 ? 17.344 -50.5 -20.75 1 86.62 5 PHE B O 1
ATOM 1534 N N . TYR B 1 6 ? 17.078 -52.594 -21.562 1 83.56 6 TYR B N 1
ATOM 1535 C CA . TYR B 1 6 ? 15.625 -52.469 -21.453 1 83.56 6 TYR B CA 1
ATOM 1536 C C . TYR B 1 6 ? 15.195 -52.375 -20 1 83.56 6 TYR B C 1
ATOM 1538 O O . TYR B 1 6 ? 14.273 -51.625 -19.656 1 83.56 6 TYR B O 1
ATOM 1546 N N . THR B 1 7 ? 15.867 -53.062 -19.172 1 84.94 7 THR B N 1
ATOM 1547 C CA . THR B 1 7 ? 15.57 -53.031 -17.75 1 84.94 7 THR B CA 1
ATOM 1548 C C . THR B 1 7 ? 15.891 -51.688 -17.156 1 84.94 7 THR B C 1
ATOM 1550 O O . THR B 1 7 ? 15.125 -51.156 -16.344 1 84.94 7 THR B O 1
ATOM 1553 N N . LEU B 1 8 ? 16.891 -51.125 -17.609 1 85.31 8 LEU B N 1
ATOM 1554 C CA . LEU B 1 8 ? 17.312 -49.812 -17.109 1 85.31 8 LEU B CA 1
ATOM 1555 C C . LEU B 1 8 ? 16.328 -48.75 -17.531 1 85.31 8 LEU B C 1
ATOM 1557 O O . LEU B 1 8 ? 15.961 -47.875 -16.719 1 85.31 8 LEU B O 1
ATOM 1561 N N . ILE B 1 9 ? 15.914 -48.875 -18.703 1 79.81 9 ILE B N 1
ATOM 1562 C CA . ILE B 1 9 ? 14.953 -47.906 -19.219 1 79.81 9 ILE B CA 1
ATOM 1563 C C . ILE B 1 9 ? 13.633 -48.031 -18.453 1 79.81 9 ILE B C 1
ATOM 1565 O O . ILE B 1 9 ? 13.031 -47 -18.094 1 79.81 9 ILE B O 1
ATOM 1569 N N . ASN B 1 10 ? 13.312 -49.281 -18.109 1 73.38 10 ASN B N 1
ATOM 1570 C CA . ASN B 1 10 ? 12.078 -49.5 -17.375 1 73.38 10 ASN B CA 1
ATOM 1571 C C . ASN B 1 10 ? 12.156 -48.938 -15.961 1 73.38 10 ASN B C 1
ATOM 1573 O O . ASN B 1 10 ? 11.18 -48.375 -15.453 1 73.38 10 ASN B O 1
ATOM 1577 N N . ILE B 1 11 ? 13.32 -49 -15.484 1 79.38 11 ILE B N 1
ATOM 1578 C CA . ILE B 1 11 ? 13.531 -48.5 -14.133 1 79.38 11 ILE B CA 1
ATOM 1579 C C . ILE B 1 11 ? 13.445 -46.969 -14.141 1 79.38 11 ILE B C 1
ATOM 1581 O O . ILE B 1 11 ? 12.789 -46.375 -13.289 1 79.38 11 ILE B O 1
ATOM 1585 N N . ILE B 1 12 ? 13.977 -46.406 -15.148 1 75.31 12 ILE B N 1
ATOM 1586 C CA . ILE B 1 12 ? 13.984 -44.969 -15.258 1 75.31 12 ILE B CA 1
ATOM 1587 C C . ILE B 1 12 ? 12.562 -44.438 -15.469 1 75.31 12 ILE B C 1
ATOM 1589 O O . ILE B 1 12 ? 12.141 -43.469 -14.828 1 75.31 12 ILE B O 1
ATOM 1593 N N . VAL B 1 13 ? 11.852 -45.125 -16.281 1 70.94 13 VAL B N 1
ATOM 1594 C CA . VAL B 1 13 ? 10.477 -44.719 -16.562 1 70.94 13 VAL B CA 1
ATOM 1595 C C . VAL B 1 13 ? 9.617 -44.875 -15.312 1 70.94 13 VAL B C 1
ATOM 1597 O O . VAL B 1 13 ? 8.789 -44 -15.023 1 70.94 13 VAL B O 1
ATOM 1600 N N . THR B 1 14 ? 9.922 -45.906 -14.555 1 75.44 14 THR B N 1
ATOM 1601 C CA . THR B 1 14 ? 9.18 -46.125 -13.32 1 75.44 14 THR B CA 1
ATOM 1602 C C . THR B 1 14 ? 9.469 -45.031 -12.305 1 75.44 14 THR B C 1
ATOM 1604 O O . THR B 1 14 ? 8.555 -44.531 -11.648 1 75.44 14 THR B O 1
ATOM 1607 N N . ILE B 1 15 ? 10.656 -44.625 -12.234 1 74.56 15 ILE B N 1
ATOM 1608 C CA . ILE B 1 15 ? 11.047 -43.594 -11.297 1 74.56 15 ILE B CA 1
ATOM 1609 C C . ILE B 1 15 ? 10.391 -42.25 -11.688 1 74.56 15 ILE B C 1
ATOM 1611 O O . ILE B 1 15 ? 9.844 -41.562 -10.836 1 74.56 15 ILE B O 1
ATOM 1615 N N . ILE B 1 16 ? 10.375 -42 -12.977 1 73.75 16 ILE B N 1
ATOM 1616 C CA . ILE B 1 16 ? 9.758 -40.781 -13.477 1 73.75 16 ILE B CA 1
ATOM 1617 C C . ILE B 1 16 ? 8.258 -40.812 -13.164 1 73.75 16 ILE B C 1
ATOM 1619 O O . ILE B 1 16 ? 7.699 -39.781 -12.742 1 73.75 16 ILE B O 1
ATOM 1623 N N . PHE B 1 17 ? 7.695 -41.969 -13.32 1 69.44 17 PHE B N 1
ATOM 1624 C CA . PHE B 1 17 ? 6.273 -42.125 -13.047 1 69.44 17 PHE B CA 1
ATOM 1625 C C . PHE B 1 17 ? 5.977 -41.875 -11.57 1 69.44 17 PHE B C 1
ATOM 1627 O O . PHE B 1 17 ? 5.016 -41.188 -11.227 1 69.44 17 PHE B O 1
ATOM 1634 N N . ILE B 1 18 ? 6.785 -42.375 -10.727 1 77.19 18 ILE B N 1
ATOM 1635 C CA . ILE B 1 18 ? 6.586 -42.25 -9.289 1 77.19 18 ILE B CA 1
ATOM 1636 C C . ILE B 1 18 ? 6.754 -40.781 -8.883 1 77.19 18 ILE B C 1
ATOM 1638 O O . ILE B 1 18 ? 5.949 -40.25 -8.117 1 77.19 18 ILE B O 1
ATOM 1642 N N . VAL B 1 19 ? 7.719 -40.188 -9.461 1 76.88 19 VAL B N 1
ATOM 1643 C CA . VAL B 1 19 ? 7.965 -38.781 -9.148 1 76.88 19 VAL B CA 1
ATOM 1644 C C . VAL B 1 19 ? 6.789 -37.938 -9.633 1 76.88 19 VAL B C 1
ATOM 1646 O O . VAL B 1 19 ? 6.34 -37.031 -8.93 1 76.88 19 VAL B O 1
ATOM 1649 N N . ALA B 1 20 ? 6.352 -38.281 -10.789 1 74.94 20 ALA B N 1
ATOM 1650 C CA . ALA B 1 20 ? 5.195 -37.562 -11.328 1 74.94 20 ALA B CA 1
ATOM 1651 C C . ALA B 1 20 ? 3.973 -37.75 -10.438 1 74.94 20 ALA B C 1
ATOM 1653 O O . ALA B 1 20 ? 3.24 -36.812 -10.164 1 74.94 20 ALA B O 1
ATOM 1654 N N . LEU B 1 21 ? 3.76 -38.938 -9.984 1 76.5 21 LEU B N 1
ATOM 1655 C CA . LEU B 1 21 ? 2.623 -39.219 -9.125 1 76.5 21 LEU B CA 1
ATOM 1656 C C . LEU B 1 21 ? 2.729 -38.469 -7.801 1 76.5 21 LEU B C 1
ATOM 1658 O O . LEU B 1 21 ? 1.732 -37.969 -7.297 1 76.5 21 LEU B O 1
ATOM 1662 N N . LEU B 1 22 ? 3.936 -38.438 -7.281 1 80.62 22 LEU B N 1
ATOM 1663 C CA . LEU B 1 22 ? 4.152 -37.719 -6.027 1 80.62 22 LEU B CA 1
ATOM 1664 C C . LEU B 1 22 ? 3.938 -36.219 -6.211 1 80.62 22 LEU B C 1
ATOM 1666 O O . LEU B 1 22 ? 3.385 -35.562 -5.328 1 80.62 22 LEU B O 1
ATOM 1670 N N . PHE B 1 23 ? 4.387 -35.812 -7.344 1 80.81 23 PHE B N 1
ATOM 1671 C CA . PHE B 1 23 ? 4.184 -34.406 -7.645 1 80.81 23 PHE B CA 1
ATOM 1672 C C . PHE B 1 23 ? 2.695 -34.062 -7.746 1 80.81 23 PHE B C 1
ATOM 1674 O O . PHE B 1 23 ? 2.23 -33.062 -7.18 1 80.81 23 PHE B O 1
ATOM 1681 N N . VAL B 1 24 ? 1.979 -34.844 -8.414 1 76.88 24 VAL B N 1
ATOM 1682 C CA . VAL B 1 24 ? 0.54 -34.656 -8.562 1 76.88 24 VAL B CA 1
ATOM 1683 C C . VAL B 1 24 ? -0.138 -34.75 -7.199 1 76.88 24 VAL B C 1
ATOM 1685 O O . VAL B 1 24 ? -1.017 -33.969 -6.875 1 76.88 24 VAL B O 1
ATOM 1688 N N . ALA B 1 25 ? 0.248 -35.75 -6.441 1 79.75 25 ALA B N 1
ATOM 1689 C CA . ALA B 1 25 ? -0.31 -35.938 -5.102 1 79.75 25 ALA B CA 1
ATOM 1690 C C . ALA B 1 25 ? -0.031 -34.688 -4.238 1 79.75 25 ALA B C 1
ATOM 1692 O O . ALA B 1 25 ? -0.906 -34.25 -3.504 1 79.75 25 ALA B O 1
ATOM 1693 N N . PHE B 1 26 ? 1.148 -34.219 -4.324 1 78.19 26 PHE B N 1
ATOM 1694 C CA . PHE B 1 26 ? 1.529 -33 -3.574 1 78.19 26 PHE B CA 1
ATOM 1695 C C . PHE B 1 26 ? 0.697 -31.812 -4.004 1 78.19 26 PHE B C 1
ATOM 1697 O O . PHE B 1 26 ? 0.246 -31.031 -3.166 1 78.19 26 PHE B O 1
ATOM 1704 N N . ARG B 1 27 ? 0.515 -31.703 -5.289 1 78.12 27 ARG B N 1
ATOM 1705 C CA . ARG B 1 27 ? -0.275 -30.594 -5.801 1 78.12 27 ARG B CA 1
ATOM 1706 C C . ARG B 1 27 ? -1.724 -30.688 -5.336 1 78.12 27 ARG B C 1
ATOM 1708 O O . ARG B 1 27 ? -2.346 -29.672 -5.012 1 78.12 27 ARG B O 1
ATOM 1715 N N . ILE B 1 28 ? -2.221 -31.766 -5.367 1 76.75 28 ILE B N 1
ATOM 1716 C CA . ILE B 1 28 ? -3.586 -31.984 -4.898 1 76.75 28 ILE B CA 1
ATOM 1717 C C . ILE B 1 28 ? -3.676 -31.688 -3.406 1 76.75 28 ILE B C 1
ATOM 1719 O O . ILE B 1 28 ? -4.629 -31.047 -2.951 1 76.75 28 ILE B O 1
ATOM 1723 N N . PHE B 1 29 ? -2.658 -32.188 -2.697 1 73.31 29 PHE B N 1
ATOM 1724 C CA . PHE B 1 29 ? -2.6 -31.938 -1.264 1 73.31 29 PHE B CA 1
ATOM 1725 C C . PHE B 1 29 ? -2.531 -30.438 -0.99 1 73.31 29 PHE B C 1
ATOM 1727 O O . PHE B 1 29 ? -3.246 -29.922 -0.126 1 73.31 29 PHE B O 1
ATOM 1734 N N . ALA B 1 30 ? -1.77 -29.766 -1.696 1 74.81 30 ALA B N 1
ATOM 1735 C CA . ALA B 1 30 ? -1.622 -28.328 -1.54 1 74.81 30 ALA B CA 1
ATOM 1736 C C . ALA B 1 30 ? -2.914 -27.609 -1.903 1 74.81 30 ALA B C 1
ATOM 1738 O O . ALA B 1 30 ? -3.289 -26.625 -1.251 1 74.81 30 ALA B O 1
ATOM 1739 N N . TRP B 1 31 ? -3.43 -28.031 -2.93 1 76.88 31 TRP B N 1
ATOM 1740 C CA . TRP B 1 31 ? -4.691 -27.438 -3.357 1 76.88 31 TRP B CA 1
ATOM 1741 C C . TRP B 1 31 ? -5.773 -27.641 -2.301 1 76.88 31 TRP B C 1
ATOM 1743 O O . TRP B 1 31 ? -6.559 -26.734 -2.021 1 76.88 31 TRP B O 1
ATOM 1753 N N . LYS B 1 32 ? -5.723 -28.797 -1.693 1 74.38 32 LYS B N 1
ATOM 1754 C CA . LYS B 1 32 ? -6.715 -29.109 -0.668 1 74.38 32 LYS B CA 1
ATOM 1755 C C . LYS B 1 32 ? -6.465 -28.312 0.604 1 74.38 32 LYS B C 1
ATOM 1757 O O . LYS B 1 32 ? -7.41 -27.938 1.304 1 74.38 32 LYS B O 1
ATOM 1762 N N . GLN B 1 33 ? -5.242 -28.141 0.918 1 77.88 33 GLN B N 1
ATOM 1763 C CA . GLN B 1 33 ? -4.926 -27.391 2.129 1 77.88 33 GLN B CA 1
ATOM 1764 C C . GLN B 1 33 ? -5.332 -25.922 1.992 1 77.88 33 GLN B C 1
ATOM 1766 O O . GLN B 1 33 ? -5.688 -25.281 2.98 1 77.88 33 GLN B O 1
ATOM 1771 N N . GLY B 1 34 ? -5.383 -25.469 0.813 1 79.56 34 GLY B N 1
ATOM 1772 C CA . GLY B 1 34 ? -5.766 -24.078 0.566 1 79.56 34 GLY B CA 1
ATOM 1773 C C . GLY B 1 34 ? -4.902 -23.078 1.312 1 79.56 34 GLY B C 1
ATOM 1774 O O . GLY B 1 34 ? -3.994 -23.469 2.051 1 79.56 34 GLY B O 1
ATOM 1775 N N . ASP B 1 35 ? -5.043 -21.891 1.083 1 89.38 35 ASP B N 1
ATOM 1776 C CA . ASP B 1 35 ? -4.348 -20.797 1.758 1 89.38 35 ASP B CA 1
ATOM 1777 C C . ASP B 1 35 ? -5.336 -19.828 2.385 1 89.38 35 ASP B C 1
ATOM 1779 O O . ASP B 1 35 ? -6.539 -20.078 2.418 1 89.38 35 ASP B O 1
ATOM 1783 N N . GLU B 1 36 ? -4.793 -18.906 3.092 1 94 36 GLU B N 1
ATOM 1784 C CA . GLU B 1 36 ? -5.648 -17.812 3.557 1 94 36 GLU B CA 1
ATOM 1785 C C . GLU B 1 36 ? -6.168 -16.984 2.389 1 94 36 GLU B C 1
ATOM 1787 O O . GLU B 1 36 ? -5.488 -16.844 1.371 1 94 36 GLU B O 1
ATOM 1792 N N . GLN B 1 37 ? -7.395 -16.516 2.527 1 94.94 37 GLN B N 1
ATOM 1793 C CA . GLN B 1 37 ? -7.988 -15.578 1.585 1 94.94 37 GLN B CA 1
ATOM 1794 C C . GLN B 1 37 ? -8.75 -14.469 2.314 1 94.94 37 GLN B C 1
ATOM 1796 O O . GLN B 1 37 ? -9.977 -14.508 2.396 1 94.94 37 GLN B O 1
ATOM 1801 N N . ILE B 1 38 ? -7.98 -13.594 2.73 1 96.5 38 ILE B N 1
ATOM 1802 C CA . ILE B 1 38 ? -8.594 -12.469 3.434 1 96.5 38 ILE B CA 1
ATOM 1803 C C . ILE B 1 38 ? -9.055 -11.422 2.426 1 96.5 38 ILE B C 1
ATOM 1805 O O . ILE B 1 38 ? -8.281 -11 1.562 1 96.5 38 ILE B O 1
ATOM 1809 N N . VAL B 1 39 ? -10.281 -11.016 2.512 1 97.12 39 VAL B N 1
ATOM 1810 C CA . VAL B 1 39 ? -10.812 -10.023 1.583 1 97.12 39 VAL B CA 1
ATOM 1811 C C . VAL B 1 39 ? -11.633 -8.992 2.35 1 97.12 39 VAL B C 1
ATOM 1813 O O . VAL B 1 39 ? -12.352 -9.328 3.297 1 97.12 39 VAL B O 1
ATOM 1816 N N . MET B 1 40 ? -11.453 -7.77 1.979 1 97.81 40 MET B N 1
ATOM 1817 C CA . MET B 1 40 ? -12.3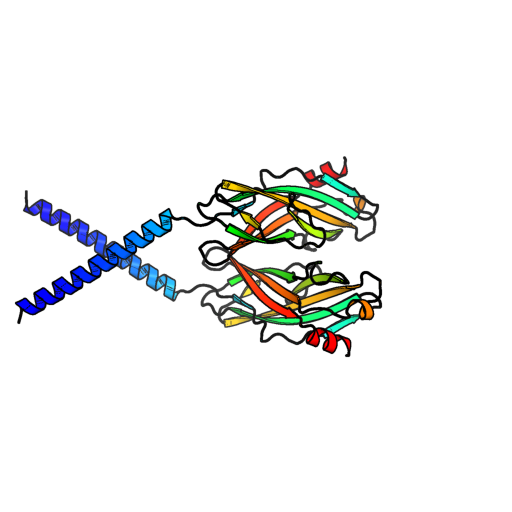59 -6.719 2.438 1 97.81 40 MET B CA 1
ATOM 1818 C C . MET B 1 40 ? -13.68 -6.762 1.673 1 97.81 40 MET B C 1
ATOM 1820 O O . MET B 1 40 ? -13.711 -7.141 0.5 1 97.81 40 MET B O 1
ATOM 1824 N N . LEU B 1 41 ? -14.711 -6.371 2.352 1 97.88 41 LEU B N 1
ATOM 1825 C CA . LEU B 1 41 ? -16.031 -6.371 1.732 1 97.88 41 LEU B CA 1
ATOM 1826 C C . LEU B 1 41 ? -16.594 -4.953 1.625 1 97.88 41 LEU B C 1
ATOM 1828 O O . LEU B 1 41 ? -17.547 -4.602 2.316 1 97.88 41 LEU B O 1
ATOM 1832 N N . PRO B 1 42 ? -16.141 -4.223 0.673 1 97.56 42 PRO B N 1
ATOM 1833 C CA . PRO B 1 42 ? -16.531 -2.818 0.562 1 97.56 42 PRO B CA 1
ATOM 1834 C C . PRO B 1 42 ? -18.031 -2.648 0.282 1 97.56 42 PRO B C 1
ATOM 1836 O O . PRO B 1 42 ? -18.625 -1.639 0.67 1 97.56 42 PRO B O 1
ATOM 1839 N N . LYS B 1 43 ? -18.594 -3.596 -0.356 1 96.88 43 LYS B N 1
ATOM 1840 C CA . LYS B 1 43 ? -20.016 -3.496 -0.676 1 96.88 43 LYS B CA 1
ATOM 1841 C C . LYS B 1 43 ? -20.875 -3.609 0.583 1 96.88 43 LYS B C 1
ATOM 1843 O O . LYS B 1 43 ? -22.047 -3.225 0.58 1 96.88 43 LYS B O 1
ATOM 1848 N N . LYS B 1 44 ? -20.359 -4.145 1.593 1 97.94 44 LYS B N 1
ATOM 1849 C CA . LYS B 1 44 ? -21.078 -4.32 2.844 1 97.94 44 LYS B CA 1
ATOM 1850 C C . LYS B 1 44 ? -20.688 -3.258 3.865 1 97.94 44 LYS B C 1
ATOM 1852 O O . LYS B 1 44 ? -21.016 -3.377 5.051 1 97.94 44 LYS B O 1
ATOM 1857 N N . ARG B 1 45 ? -19.984 -2.273 3.418 1 98.56 45 ARG B N 1
ATOM 1858 C CA . ARG B 1 45 ? -19.547 -1.222 4.332 1 98.56 45 ARG B CA 1
ATOM 1859 C C . ARG B 1 45 ? -20.734 -0.357 4.77 1 98.56 45 ARG B C 1
ATOM 1861 O O . ARG B 1 45 ? -21.75 -0.302 4.09 1 98.56 45 ARG B O 1
ATOM 1868 N N . THR B 1 46 ? -20.578 0.281 5.918 1 98.25 46 THR B N 1
ATOM 1869 C CA . THR B 1 46 ? -21.547 1.284 6.336 1 98.25 46 THR B CA 1
ATOM 1870 C C . THR B 1 46 ? -21.391 2.562 5.516 1 98.25 46 THR B C 1
ATOM 1872 O O . THR B 1 46 ? -20.297 2.863 5.027 1 98.25 46 THR B O 1
ATOM 1875 N N . PRO B 1 47 ? -22.484 3.311 5.34 1 97.5 47 PRO B N 1
ATOM 1876 C CA . PRO B 1 47 ? -22.344 4.609 4.68 1 97.5 47 PRO B CA 1
ATOM 1877 C C . PRO B 1 47 ? -21.406 5.555 5.434 1 97.5 47 PRO B C 1
ATOM 1879 O O . PRO B 1 47 ? -21.281 5.453 6.656 1 97.5 47 PRO B O 1
ATOM 1882 N N . PHE B 1 48 ? -20.828 6.461 4.66 1 98.31 48 PHE B N 1
ATOM 1883 C CA . PHE B 1 48 ? -19.984 7.469 5.309 1 98.31 48 PHE B CA 1
ATOM 1884 C C . PHE B 1 48 ? -20.844 8.398 6.172 1 98.31 48 PHE B C 1
ATOM 1886 O O . PHE B 1 48 ? -21.906 8.844 5.75 1 98.31 48 PHE B O 1
ATOM 1893 N N . GLU B 1 49 ? -20.312 8.648 7.363 1 97.75 49 GLU B N 1
ATOM 1894 C CA . GLU B 1 49 ? -20.953 9.586 8.281 1 97.75 49 GLU B CA 1
ATOM 1895 C C . GLU B 1 49 ? -19.953 10.609 8.805 1 97.75 49 GLU B C 1
ATOM 1897 O O . GLU B 1 49 ? -18.75 10.32 8.914 1 97.75 49 GLU B O 1
ATOM 1902 N N . VAL B 1 50 ? -20.484 11.742 9.211 1 98.06 50 VAL B N 1
ATOM 1903 C CA . VAL B 1 50 ? -19.625 12.773 9.789 1 98.06 50 VAL B CA 1
ATOM 1904 C C . VAL B 1 50 ? -19.375 12.461 11.266 1 98.06 50 VAL B C 1
ATOM 1906 O O . VAL B 1 50 ? -20.312 12.352 12.055 1 98.06 50 VAL B O 1
ATOM 1909 N N . GLU B 1 51 ? -18.172 12.281 11.578 1 96.88 51 GLU B N 1
ATOM 1910 C CA . GLU B 1 51 ? -17.781 12.086 12.969 1 96.88 51 GLU B CA 1
ATOM 1911 C C . GLU B 1 51 ? -17.516 13.414 13.664 1 96.88 51 GLU B C 1
ATOM 1913 O O . GLU B 1 51 ? -17.844 13.586 14.836 1 96.88 51 GLU B O 1
ATOM 1918 N N . ASP B 1 52 ? -16.922 14.328 12.93 1 96.69 52 ASP B N 1
ATOM 1919 C CA . ASP B 1 52 ? -16.594 15.656 13.438 1 96.69 52 ASP B CA 1
ATOM 1920 C C . ASP B 1 52 ? -16.484 16.672 12.297 1 96.69 52 ASP B C 1
ATOM 1922 O O . ASP B 1 52 ? -16.109 16.312 11.18 1 96.69 52 ASP B O 1
ATOM 1926 N N . ILE B 1 53 ? -16.922 17.969 12.656 1 96.44 53 ILE B N 1
ATOM 1927 C CA . ILE B 1 53 ? -16.844 19 11.625 1 96.44 53 ILE B CA 1
ATOM 1928 C C . ILE B 1 53 ? -16.516 20.344 12.266 1 96.44 53 ILE B C 1
ATOM 1930 O O . ILE B 1 53 ? -17.078 20.688 13.312 1 96.44 53 ILE B O 1
ATOM 1934 N N . SER B 1 54 ? -15.586 20.859 11.758 1 96.94 54 SER B N 1
ATOM 1935 C CA . SER B 1 54 ? -15.266 22.25 12.062 1 96.94 54 SER B CA 1
ATOM 1936 C C . SER B 1 54 ? -15.453 23.141 10.836 1 96.94 54 SER B C 1
ATOM 1938 O O . SER B 1 54 ? -15.992 22.703 9.82 1 96.94 54 SER B O 1
ATOM 1940 N N . PHE B 1 55 ? -15.016 24.422 11.016 1 96.75 55 PHE B N 1
ATOM 1941 C CA . PHE B 1 55 ? -15.195 25.359 9.906 1 96.75 55 PHE B CA 1
ATOM 1942 C C . PHE B 1 55 ? -14.336 24.953 8.719 1 96.75 55 PHE B C 1
ATOM 1944 O O . PHE B 1 55 ? -14.766 25.094 7.566 1 96.75 55 PHE B O 1
ATOM 1951 N N . ASN B 1 56 ? -13.203 24.391 8.93 1 97.75 56 ASN B N 1
ATOM 1952 C CA . ASN B 1 56 ? -12.266 24.172 7.836 1 97.75 56 ASN B CA 1
ATOM 1953 C C . ASN B 1 56 ? -12.047 22.688 7.566 1 97.75 56 ASN B C 1
ATOM 1955 O O . ASN B 1 56 ? -11.328 22.328 6.633 1 97.75 56 ASN B O 1
ATOM 1959 N N . GLN B 1 57 ? -12.703 21.812 8.422 1 98 57 GLN B N 1
ATOM 1960 C CA . GLN B 1 57 ? -12.367 20.406 8.281 1 98 57 GLN B CA 1
ATOM 1961 C C . GLN B 1 57 ? -13.57 19.516 8.586 1 98 57 GLN B C 1
ATOM 1963 O O . GLN B 1 57 ? -14.391 19.844 9.445 1 98 57 GLN B O 1
ATOM 1968 N N . VAL B 1 58 ? -13.656 18.422 7.922 1 98.25 58 VAL B N 1
ATOM 1969 C CA . VAL B 1 58 ? -14.672 17.406 8.227 1 98.25 58 VAL B CA 1
ATOM 1970 C C . VAL B 1 58 ? -14.016 16.031 8.305 1 98.25 58 VAL B C 1
ATOM 1972 O O . VAL B 1 58 ? -13.125 15.711 7.52 1 98.25 58 VAL B O 1
ATOM 1975 N N . THR B 1 59 ? -14.414 15.273 9.289 1 97.88 59 THR B N 1
ATOM 1976 C CA . THR B 1 59 ? -13.992 13.883 9.438 1 97.88 59 THR B CA 1
ATOM 1977 C C . THR B 1 59 ? -15.148 12.93 9.148 1 97.88 59 THR B C 1
ATOM 1979 O O . THR B 1 59 ? -16.203 13.008 9.789 1 97.88 59 THR B O 1
ATOM 1982 N N . LEU B 1 60 ? -14.883 12.062 8.156 1 98.38 60 LEU B N 1
ATOM 1983 C CA . LEU B 1 60 ? -15.867 11.047 7.797 1 98.38 60 LEU B CA 1
ATOM 1984 C C . LEU B 1 60 ? -15.414 9.664 8.258 1 98.38 60 LEU B C 1
ATOM 1986 O O . LEU B 1 60 ? -14.219 9.375 8.273 1 98.38 60 LEU B O 1
ATOM 1990 N N . VAL B 1 61 ? -16.391 8.805 8.555 1 97.94 61 VAL B N 1
ATOM 1991 C CA . VAL B 1 61 ? -16.062 7.461 9.008 1 97.94 61 VAL B CA 1
ATOM 1992 C C . VAL B 1 61 ? -16.938 6.441 8.273 1 97.94 61 VAL B C 1
ATOM 1994 O O . VAL B 1 61 ? -18.094 6.719 7.961 1 97.94 61 VAL B O 1
ATOM 1997 N N . SER B 1 62 ? -16.422 5.34 7.969 1 98.56 62 SER B N 1
ATOM 1998 C CA . SER B 1 62 ? -17.094 4.18 7.406 1 98.56 62 SER B CA 1
ATOM 1999 C C . SER B 1 62 ? -16.484 2.879 7.91 1 98.56 62 SER B C 1
ATOM 2001 O O . SER B 1 62 ? -15.258 2.764 8.008 1 98.56 62 SER B O 1
ATOM 2003 N N . ASP B 1 63 ? -17.281 1.922 8.242 1 98.62 63 ASP B N 1
ATOM 2004 C CA . ASP B 1 63 ? -16.844 0.608 8.695 1 98.62 63 ASP B CA 1
ATOM 2005 C C . ASP B 1 63 ? -16.891 -0.413 7.562 1 98.62 63 ASP B C 1
ATOM 2007 O O . ASP B 1 63 ? -17.938 -0.571 6.914 1 98.62 63 ASP B O 1
ATOM 2011 N N . ILE B 1 64 ? -15.82 -1.073 7.355 1 98.69 64 ILE B N 1
ATOM 2012 C CA . ILE B 1 64 ? -15.703 -2.049 6.277 1 98.69 64 ILE B CA 1
ATOM 2013 C C . ILE B 1 64 ? -15.445 -3.436 6.863 1 98.69 64 ILE B C 1
ATOM 2015 O O . ILE B 1 64 ? -14.383 -3.684 7.441 1 98.69 64 ILE B O 1
ATOM 2019 N N . PRO B 1 65 ? -16.312 -4.363 6.688 1 98.69 65 PRO B N 1
ATOM 2020 C CA . PRO B 1 65 ? -16.047 -5.723 7.164 1 98.69 65 PRO B CA 1
ATOM 2021 C C . PRO B 1 65 ? -15.047 -6.473 6.289 1 98.69 65 PRO B C 1
ATOM 2023 O O . PRO B 1 65 ? -14.875 -6.137 5.117 1 98.69 65 PRO B O 1
ATOM 2026 N N . PHE B 1 66 ? -14.383 -7.387 6.891 1 98.62 66 PHE B N 1
ATOM 2027 C CA . PHE B 1 66 ? -13.539 -8.312 6.152 1 98.62 66 PHE B CA 1
ATOM 2028 C C . PHE B 1 66 ? -13.719 -9.734 6.66 1 98.62 66 PHE B C 1
ATOM 2030 O O . PHE B 1 66 ? -14.227 -9.945 7.762 1 98.62 66 PHE B O 1
ATOM 2037 N N . ILE B 1 67 ? -13.289 -10.695 5.816 1 98.25 67 ILE B N 1
ATOM 2038 C CA . ILE B 1 67 ? -13.445 -12.109 6.156 1 98.25 67 ILE B CA 1
ATOM 2039 C C . ILE B 1 67 ? -12.281 -12.906 5.578 1 98.25 67 ILE B C 1
ATOM 2041 O O . ILE B 1 67 ? -11.711 -12.539 4.551 1 98.25 67 ILE B O 1
ATOM 2045 N N . ASN B 1 68 ? -11.906 -13.914 6.301 1 97.94 68 ASN B N 1
ATOM 2046 C CA . ASN B 1 68 ? -11.016 -14.922 5.746 1 97.94 68 ASN B CA 1
ATOM 2047 C C . ASN B 1 68 ? -11.789 -16.062 5.086 1 97.94 68 ASN B C 1
ATOM 2049 O O . ASN B 1 68 ? -12.266 -16.969 5.766 1 97.94 68 ASN B O 1
ATOM 2053 N N . LYS B 1 69 ? -11.844 -16.078 3.797 1 96.5 69 LYS B N 1
ATOM 2054 C CA . LYS B 1 69 ? -12.586 -17.078 3.039 1 96.5 69 LYS B CA 1
ATOM 2055 C C . LYS B 1 69 ? -11.742 -18.328 2.803 1 96.5 69 LYS B C 1
ATOM 2057 O O . LYS B 1 69 ? -12.219 -19.312 2.234 1 96.5 69 LYS B O 1
ATOM 2062 N N . GLY B 1 70 ? -10.523 -18.188 3.205 1 94 70 GLY B N 1
ATOM 2063 C CA . GLY B 1 70 ? -9.609 -19.297 2.967 1 94 70 GLY B CA 1
ATOM 2064 C C . GLY B 1 70 ? -9.703 -20.391 4.02 1 94 70 GLY B C 1
ATOM 2065 O O . GLY B 1 70 ? -10.539 -20.312 4.926 1 94 70 GLY B O 1
ATOM 2066 N N . ARG B 1 71 ? -8.914 -21.391 3.871 1 92.44 71 ARG B N 1
ATOM 2067 C CA . ARG B 1 71 ? -8.984 -22.562 4.727 1 92.44 71 ARG B CA 1
ATOM 2068 C C . ARG B 1 71 ? -7.898 -22.547 5.793 1 92.44 71 ARG B C 1
ATOM 2070 O O . ARG B 1 71 ? -7.848 -23.422 6.66 1 92.44 71 ARG B O 1
ATOM 2077 N N . GLN B 1 72 ? -7.008 -21.562 5.688 1 93.5 72 GLN B N 1
ATOM 2078 C CA . GLN B 1 72 ? -5.914 -21.453 6.648 1 93.5 72 GLN B CA 1
ATOM 2079 C C . GLN B 1 72 ? -5.949 -20.125 7.383 1 93.5 72 GLN B C 1
ATOM 2081 O O . GLN B 1 72 ? -6.559 -19.156 6.902 1 93.5 72 GLN B O 1
ATOM 2086 N N . ASN B 1 73 ? -5.289 -20.156 8.5 1 94.94 73 ASN B N 1
ATOM 2087 C CA . ASN B 1 73 ? -5.105 -18.891 9.203 1 94.94 73 ASN B CA 1
ATOM 2088 C C . ASN B 1 73 ? -4.32 -17.891 8.367 1 94.94 73 ASN B C 1
ATOM 2090 O O . ASN B 1 73 ? -3.424 -18.281 7.609 1 94.94 73 ASN B O 1
ATOM 2094 N N . GLY B 1 74 ? -4.699 -16.672 8.5 1 96 74 GLY B N 1
ATOM 2095 C CA . GLY B 1 74 ? -3.941 -15.562 7.934 1 96 74 GLY B CA 1
ATOM 2096 C C . GLY B 1 74 ? -3.701 -14.438 8.93 1 96 74 GLY B C 1
ATOM 2097 O O . GLY B 1 74 ? -4.523 -14.195 9.812 1 96 74 GLY B O 1
ATOM 2098 N N . THR B 1 75 ? -2.629 -13.852 8.758 1 96.56 75 THR B N 1
ATOM 2099 C CA . THR B 1 75 ? -2.309 -12.711 9.609 1 96.56 75 THR B CA 1
ATOM 2100 C C . THR B 1 75 ? -2.275 -11.422 8.789 1 96.56 75 THR B C 1
ATOM 2102 O O . THR B 1 75 ? -1.562 -11.336 7.789 1 96.56 75 THR B O 1
ATOM 2105 N N . ILE B 1 76 ? -3.092 -10.469 9.18 1 97.5 76 ILE B N 1
ATOM 2106 C CA . ILE B 1 76 ? -2.928 -9.125 8.633 1 97.5 76 ILE B CA 1
ATOM 2107 C C . ILE B 1 76 ? -1.809 -8.398 9.375 1 97.5 76 ILE B C 1
ATOM 2109 O O . ILE B 1 76 ? -1.948 -8.078 10.555 1 97.5 76 ILE B O 1
ATOM 2113 N N . MET B 1 77 ? -0.761 -8.133 8.672 1 95.81 77 MET B N 1
ATOM 2114 C CA . MET B 1 77 ? 0.414 -7.527 9.297 1 95.81 77 MET B CA 1
ATOM 2115 C C . MET B 1 77 ? 0.292 -6.008 9.32 1 95.81 77 MET B C 1
ATOM 2117 O O . MET B 1 77 ? 0.831 -5.355 10.219 1 95.81 77 MET B O 1
ATOM 2121 N N . ASP B 1 78 ? -0.285 -5.516 8.344 1 96.38 78 ASP B N 1
ATOM 2122 C CA . ASP B 1 78 ? -0.502 -4.082 8.172 1 96.38 78 ASP B CA 1
ATOM 2123 C C . ASP B 1 78 ? -1.729 -3.811 7.305 1 96.38 78 ASP B C 1
ATOM 2125 O O . ASP B 1 78 ? -2.102 -4.641 6.473 1 96.38 78 ASP B O 1
ATOM 2129 N N . LEU B 1 79 ? -2.348 -2.73 7.555 1 97.62 79 LEU B N 1
ATOM 2130 C CA . LEU B 1 79 ? -3.551 -2.332 6.832 1 97.62 79 LEU B CA 1
ATOM 2131 C C . LEU B 1 79 ? -3.723 -0.816 6.855 1 97.62 79 LEU B C 1
ATOM 2133 O O . LEU B 1 79 ? -3.707 -0.202 7.926 1 97.62 79 LEU B O 1
ATOM 2137 N N . TYR B 1 80 ? -3.848 -0.22 5.711 1 96.94 80 TYR B N 1
ATOM 2138 C CA . TYR B 1 80 ? -3.941 1.232 5.625 1 96.94 80 TYR B CA 1
ATOM 2139 C C . TYR B 1 80 ? -4.688 1.656 4.367 1 96.94 80 TYR B C 1
ATOM 2141 O O . TYR B 1 80 ? -4.793 0.884 3.41 1 96.94 80 TYR B O 1
ATOM 2149 N N . PRO B 1 81 ? -5.199 2.822 4.43 1 97.38 81 PRO B N 1
ATOM 2150 C CA . PRO B 1 81 ? -5.906 3.328 3.252 1 97.38 81 PRO B CA 1
ATOM 2151 C C . PRO B 1 81 ? -4.984 4.07 2.287 1 97.38 81 PRO B C 1
ATOM 2153 O O . PRO B 1 81 ? -3.924 4.559 2.691 1 97.38 81 PRO B O 1
ATOM 2156 N N . ARG B 1 82 ? -5.352 4.031 1.081 1 97.38 82 ARG B N 1
ATOM 2157 C CA . ARG B 1 82 ? -4.797 4.852 0.008 1 97.38 82 ARG B CA 1
ATOM 2158 C C . ARG B 1 82 ? -5.902 5.547 -0.777 1 97.38 82 ARG B C 1
ATOM 2160 O O . ARG B 1 82 ? -6.605 4.914 -1.564 1 97.38 82 ARG B O 1
ATOM 2167 N N . HIS B 1 83 ? -6.016 6.805 -0.446 1 96.25 83 HIS B N 1
ATOM 2168 C CA . HIS B 1 83 ? -7.012 7.59 -1.17 1 96.25 83 HIS B CA 1
ATOM 2169 C C . HIS B 1 83 ? -6.422 8.18 -2.451 1 96.25 83 HIS B C 1
ATOM 2171 O O . HIS B 1 83 ? -5.254 8.57 -2.479 1 96.25 83 HIS B O 1
ATOM 2177 N N . LEU B 1 84 ? -7.281 8.266 -3.436 1 94.56 84 LEU B N 1
ATOM 2178 C CA . LEU B 1 84 ? -6.84 8.711 -4.754 1 94.56 84 LEU B CA 1
ATOM 2179 C C . LEU B 1 84 ? -7.652 9.922 -5.219 1 94.56 84 LEU B C 1
ATOM 2181 O O . LEU B 1 84 ? -8.688 9.758 -5.867 1 94.56 84 LEU B O 1
ATOM 2185 N N . LEU B 1 85 ? -7.125 11.094 -4.934 1 93.69 85 LEU B N 1
ATOM 2186 C CA . LEU B 1 85 ? -7.715 12.359 -5.367 1 93.69 85 LEU B CA 1
ATOM 2187 C C . LEU B 1 85 ? -6.641 13.305 -5.887 1 93.69 85 LEU B C 1
ATOM 2189 O O . LEU B 1 85 ? -6.363 14.336 -5.266 1 93.69 85 LEU B O 1
ATOM 2193 N N . PRO B 1 86 ? -6.145 13.055 -7.07 1 90.31 86 PRO B N 1
ATOM 2194 C CA . PRO B 1 86 ? -5.094 13.914 -7.621 1 90.31 86 PRO B CA 1
ATOM 2195 C C . PRO B 1 86 ? -5.562 15.352 -7.836 1 90.31 86 PRO B C 1
ATOM 2197 O O . PRO B 1 86 ? -6.758 15.594 -8.031 1 90.31 86 PRO B O 1
ATOM 2200 N N . GLN B 1 87 ? -4.641 16.172 -7.832 1 89.44 87 GLN B N 1
ATOM 2201 C CA . GLN B 1 87 ? -4.93 17.594 -7.914 1 89.44 87 GLN B CA 1
ATOM 2202 C C . GLN B 1 87 ? -5.598 17.953 -9.242 1 89.44 87 GLN B C 1
ATOM 2204 O O . GLN B 1 87 ? -6.379 18.906 -9.312 1 89.44 87 GLN B O 1
ATOM 2209 N N . GLU B 1 88 ? -5.305 17.219 -10.297 1 90.38 88 GLU B N 1
ATOM 2210 C CA . GLU B 1 88 ? -5.926 17.469 -11.602 1 90.38 88 GLU B CA 1
ATOM 2211 C C . GLU B 1 88 ? -7.438 17.234 -11.539 1 90.38 88 GLU B C 1
ATOM 2213 O O . GLU B 1 88 ? -8.195 17.875 -12.281 1 90.38 88 GLU B O 1
ATOM 2218 N N . GLN B 1 89 ? -7.828 16.422 -10.633 1 91.75 89 GLN B N 1
ATOM 2219 C CA . GLN B 1 89 ? -9.242 16.094 -10.492 1 91.75 89 GLN B CA 1
ATOM 2220 C C . GLN B 1 89 ? -9.938 17.047 -9.531 1 91.75 89 GLN B C 1
ATOM 2222 O O . GLN B 1 89 ? -11.039 17.531 -9.828 1 91.75 89 GLN B O 1
ATOM 2227 N N . PHE B 1 90 ? -9.406 17.297 -8.508 1 94.75 90 PHE B N 1
ATOM 2228 C CA . PHE B 1 90 ? -9.984 18.141 -7.469 1 94.75 90 PHE B CA 1
ATOM 2229 C C . PHE B 1 90 ? -8.906 18.656 -6.527 1 94.75 90 PHE B C 1
ATOM 2231 O O . PHE B 1 90 ? -8.195 17.859 -5.891 1 94.75 90 PHE B O 1
ATOM 2238 N N . ASP B 1 91 ? -8.805 19.953 -6.312 1 93.81 91 ASP B N 1
ATOM 2239 C CA . ASP B 1 91 ? -7.676 20.516 -5.57 1 93.81 91 ASP B CA 1
ATOM 2240 C C . ASP B 1 91 ? -8.164 21.438 -4.461 1 93.81 91 ASP B C 1
ATOM 2242 O O . ASP B 1 91 ? -7.375 22.203 -3.893 1 93.81 91 ASP B O 1
ATOM 2246 N N . ALA B 1 92 ? -9.375 21.391 -4.113 1 96 92 ALA B N 1
ATOM 2247 C CA . ALA B 1 92 ? -9.93 22.344 -3.164 1 96 92 ALA B CA 1
ATOM 2248 C C . ALA B 1 92 ? -9.734 21.875 -1.728 1 96 92 ALA B C 1
ATOM 2250 O O . ALA B 1 92 ? -9.875 22.656 -0.783 1 96 92 ALA B O 1
ATOM 2251 N N . VAL B 1 93 ? -9.383 20.578 -1.564 1 96.44 93 VAL B N 1
ATOM 2252 C CA . VAL B 1 93 ? -9.234 20.062 -0.208 1 96.44 93 VAL B CA 1
ATOM 2253 C C . VAL B 1 93 ? -7.98 19.203 -0.117 1 96.44 93 VAL B C 1
ATOM 2255 O O . VAL B 1 93 ? -7.508 18.672 -1.126 1 96.44 93 VAL B O 1
ATOM 2258 N N . GLN B 1 94 ? -7.434 19.125 1.081 1 93.12 94 GLN B N 1
ATOM 2259 C CA . GLN B 1 94 ? -6.422 18.141 1.437 1 93.12 94 GLN B CA 1
ATOM 2260 C C . GLN B 1 94 ? -7.055 16.922 2.1 1 93.12 94 GLN B C 1
ATOM 2262 O O . GLN B 1 94 ? -7.953 17.047 2.938 1 93.12 94 GLN B O 1
ATOM 2267 N N . VAL B 1 95 ? -6.562 15.758 1.692 1 95.19 95 VAL B N 1
ATOM 2268 C CA . VAL B 1 95 ? -7.156 14.531 2.219 1 95.19 95 VAL B CA 1
ATOM 2269 C C . VAL B 1 95 ? -6.129 13.781 3.066 1 95.19 95 VAL B C 1
ATOM 2271 O O . VAL B 1 95 ? -4.984 13.609 2.652 1 95.19 95 VAL B O 1
ATOM 2274 N N . ASN B 1 96 ? -6.5 13.406 4.25 1 92.38 96 ASN B N 1
ATOM 2275 C CA . ASN B 1 96 ? -5.793 12.461 5.102 1 92.38 96 ASN B CA 1
ATOM 2276 C C . ASN B 1 96 ? -6.695 11.305 5.52 1 92.38 96 ASN B C 1
ATOM 2278 O O . ASN B 1 96 ? -7.914 11.461 5.621 1 92.38 96 ASN B O 1
ATOM 2282 N N . SER B 1 97 ? -6.062 10.188 5.668 1 94.31 97 SER B N 1
ATOM 2283 C CA . SER B 1 97 ? -6.887 9.039 6.039 1 94.31 97 SER B CA 1
ATOM 2284 C C . SER B 1 97 ? -6.09 8.031 6.855 1 94.31 97 SER B C 1
ATOM 2286 O O . SER B 1 97 ? -4.863 7.965 6.754 1 94.31 97 SER B O 1
ATOM 2288 N N . TRP B 1 98 ? -6.816 7.285 7.715 1 93.31 98 TRP B N 1
ATOM 2289 C CA . TRP B 1 98 ? -6.223 6.152 8.414 1 93.31 98 TRP B CA 1
ATOM 2290 C C . TRP B 1 98 ? -7.285 5.109 8.758 1 93.31 98 TRP B C 1
ATOM 2292 O O . TRP B 1 98 ? -8.484 5.379 8.648 1 93.31 98 TRP B O 1
ATOM 2302 N N . THR B 1 99 ? -6.793 3.969 9.062 1 96.31 99 THR B N 1
ATOM 2303 C CA . THR B 1 99 ? -7.676 2.865 9.422 1 96.31 99 THR B CA 1
ATOM 2304 C C . THR B 1 99 ? -7.32 2.322 10.805 1 96.31 99 THR B C 1
ATOM 2306 O O . THR B 1 99 ? -6.18 2.453 11.258 1 96.31 99 THR B O 1
ATOM 2309 N N . THR B 1 100 ? -8.344 1.787 11.438 1 95.19 100 THR B N 1
ATOM 2310 C CA . THR B 1 100 ? -8.156 1.077 12.695 1 95.19 100 THR B CA 1
ATOM 2311 C C . THR B 1 100 ? -9.055 -0.155 12.766 1 95.19 100 THR B C 1
ATOM 2313 O O . THR B 1 100 ? -10.008 -0.272 12 1 95.19 100 THR B O 1
ATOM 2316 N N . ASP B 1 101 ? -8.625 -1.06 13.617 1 95.75 101 ASP B N 1
ATOM 2317 C CA . ASP B 1 101 ? -9.492 -2.18 13.977 1 95.75 101 ASP B CA 1
ATOM 2318 C C . ASP B 1 101 ? -10.578 -1.745 14.953 1 95.75 101 ASP B C 1
ATOM 2320 O O . ASP B 1 101 ? -10.281 -1.233 16.031 1 95.75 101 ASP B O 1
ATOM 2324 N N . VAL B 1 102 ? -11.797 -1.978 14.562 1 95.5 102 VAL B N 1
ATOM 2325 C CA . VAL B 1 102 ? -12.898 -1.56 15.43 1 95.5 102 VAL B CA 1
ATOM 2326 C C . VAL B 1 102 ? -12.789 -2.264 16.781 1 95.5 102 VAL B C 1
ATOM 2328 O O . VAL B 1 102 ? -13.102 -1.68 17.828 1 95.5 102 VAL B O 1
ATOM 2331 N N . ALA B 1 103 ? -12.312 -3.482 16.781 1 93.62 103 ALA B N 1
ATOM 2332 C CA . ALA B 1 103 ? -12.195 -4.27 18 1 93.62 103 ALA B CA 1
ATOM 2333 C C . ALA B 1 103 ? -11.031 -3.779 18.859 1 93.62 103 ALA B C 1
ATOM 2335 O O . ALA B 1 103 ? -10.961 -4.086 20.062 1 93.62 103 ALA B O 1
ATOM 2336 N N . ASP B 1 104 ? -10.117 -3.039 18.344 1 91.25 104 ASP B N 1
ATOM 2337 C CA . ASP B 1 104 ? -8.938 -2.525 19.031 1 91.25 104 ASP B CA 1
ATOM 2338 C C . ASP B 1 104 ? -8.484 -1.197 18.422 1 91.25 104 ASP B C 1
ATOM 2340 O O . ASP B 1 104 ? -7.473 -1.139 17.719 1 91.25 104 ASP B O 1
ATOM 2344 N N . GLU B 1 105 ? -9.156 -0.148 18.781 1 87.75 105 GLU B N 1
ATOM 2345 C CA . GLU B 1 105 ? -8.984 1.126 18.094 1 87.75 105 GLU B CA 1
ATOM 2346 C C . GLU B 1 105 ? -7.672 1.798 18.469 1 87.75 105 GLU B C 1
ATOM 2348 O O . GLU B 1 105 ? -7.312 1.837 19.656 1 87.75 105 GLU B O 1
ATOM 2353 N N . ARG B 1 106 ? -6.988 2.182 17.516 1 85.25 106 ARG B N 1
ATOM 2354 C CA . ARG B 1 106 ? -5.789 3.004 17.656 1 85.25 106 ARG B CA 1
ATOM 2355 C C . ARG B 1 106 ? -5.965 4.352 16.969 1 85.25 106 ARG B C 1
ATOM 2357 O O . ARG B 1 106 ? -6.824 4.5 16.094 1 85.25 106 ARG B O 1
ATOM 2364 N N . HIS B 1 107 ? -5.082 5.305 17.359 1 80.94 107 HIS B N 1
ATOM 2365 C CA . HIS B 1 107 ? -5.25 6.641 16.797 1 80.94 107 HIS B CA 1
ATOM 2366 C C . HIS B 1 107 ? -3.963 7.129 16.141 1 80.94 107 HIS B C 1
ATOM 2368 O O . HIS B 1 107 ? -3.852 8.305 15.789 1 80.94 107 HIS B O 1
ATOM 2374 N N . ASP B 1 108 ? -3.092 6.234 16.016 1 81.94 108 ASP B N 1
ATOM 2375 C CA . ASP B 1 108 ? -1.794 6.656 15.5 1 81.94 108 ASP B CA 1
ATOM 2376 C C . ASP B 1 108 ? -1.641 6.281 14.031 1 81.94 108 ASP B C 1
ATOM 2378 O O . ASP B 1 108 ? -0.584 6.5 13.438 1 81.94 108 ASP B O 1
ATOM 2382 N N . GLY B 1 109 ? -2.607 5.711 13.422 1 83.06 109 GLY B N 1
ATOM 2383 C CA . GLY B 1 109 ? -2.582 5.414 12 1 83.06 109 GLY B CA 1
ATOM 2384 C C . GLY B 1 109 ? -1.902 4.098 11.68 1 83.06 109 GLY B C 1
ATOM 2385 O O . GLY B 1 109 ? -1.701 3.766 10.508 1 83.06 109 GLY B O 1
ATOM 2386 N N . TYR B 1 110 ? -1.568 3.332 12.703 1 90.06 110 TYR B N 1
ATOM 2387 C CA . TYR B 1 110 ? -0.903 2.057 12.461 1 90.06 110 TYR B CA 1
ATOM 2388 C C . TYR B 1 110 ? -1.817 0.89 12.812 1 90.06 110 TYR B C 1
ATOM 2390 O O . TYR B 1 110 ? -2.705 1.022 13.656 1 90.06 110 TYR B O 1
ATOM 2398 N N . TRP B 1 111 ? -1.56 -0.185 12.18 1 93.31 111 TRP B N 1
ATOM 2399 C CA . TRP B 1 111 ? -2.371 -1.388 12.344 1 93.31 111 TRP B CA 1
ATOM 2400 C C . TRP B 1 111 ? -1.661 -2.406 13.227 1 93.31 111 TRP B C 1
ATOM 2402 O O . TRP B 1 111 ? -0.476 -2.686 13.039 1 93.31 111 TRP B O 1
ATOM 2412 N N . LYS B 1 112 ? -2.391 -2.863 14.18 1 91.75 112 LYS B N 1
ATOM 2413 C CA . LYS B 1 112 ? -1.873 -3.973 14.977 1 91.75 112 LYS B CA 1
ATOM 2414 C C . LYS B 1 112 ? -2.123 -5.309 14.289 1 91.75 112 LYS B C 1
ATOM 2416 O O . LYS B 1 112 ? -3.256 -5.621 13.914 1 91.75 112 LYS B O 1
ATOM 2421 N N . SER B 1 113 ? -1.058 -6.062 14.148 1 93.31 113 SER B N 1
ATOM 2422 C CA . SER B 1 113 ? -1.18 -7.355 13.477 1 93.31 113 SER B CA 1
ATOM 2423 C C . SER B 1 113 ? -2.225 -8.234 14.156 1 93.31 113 SER B C 1
ATOM 2425 O O . SER B 1 113 ? -2.305 -8.273 15.383 1 93.31 113 SER B O 1
ATOM 2427 N N . VAL B 1 114 ? -2.959 -8.961 13.344 1 95.75 114 VAL B N 1
ATOM 2428 C CA . VAL B 1 114 ? -4.02 -9.797 13.898 1 95.75 114 VAL B CA 1
ATOM 2429 C C . VAL B 1 114 ? -4.148 -11.078 13.086 1 95.75 114 VAL B C 1
ATOM 2431 O O . VAL B 1 114 ? -4.078 -11.055 11.852 1 95.75 114 VAL B O 1
ATOM 2434 N N . ILE B 1 115 ? -4.328 -12.172 13.758 1 95.88 115 ILE B N 1
ATOM 2435 C CA . ILE B 1 115 ? -4.543 -13.461 13.117 1 95.88 115 ILE B CA 1
ATOM 2436 C C . ILE B 1 115 ? -6.035 -13.664 12.859 1 95.88 115 ILE B C 1
ATOM 2438 O O . ILE B 1 115 ? -6.859 -13.461 13.758 1 95.88 115 ILE B O 1
ATOM 2442 N N . ILE B 1 116 ? -6.312 -14.016 11.711 1 97.62 116 ILE B N 1
ATOM 2443 C CA . ILE B 1 116 ? -7.699 -14.273 11.336 1 97.62 116 ILE B CA 1
ATOM 2444 C C . ILE B 1 116 ? -7.871 -15.75 10.977 1 97.62 116 ILE B C 1
ATOM 2446 O O . ILE B 1 116 ? -7.277 -16.234 10.008 1 97.62 116 ILE B O 1
ATOM 2450 N N . GLU B 1 117 ? -8.703 -16.375 11.703 1 97 117 GLU B N 1
ATOM 2451 C CA . GLU B 1 117 ? -9 -17.781 11.422 1 97 117 GLU B CA 1
ATOM 2452 C C . GLU B 1 117 ? -9.922 -17.922 10.219 1 97 117 GLU B C 1
ATOM 2454 O O . GLU B 1 117 ? -10.602 -16.969 9.836 1 97 117 GLU B O 1
ATOM 2459 N N . PRO B 1 118 ? -9.891 -19.156 9.688 1 96.12 118 PRO B N 1
ATOM 2460 C CA . PRO B 1 118 ? -10.82 -19.406 8.578 1 96.12 118 PRO B CA 1
ATOM 2461 C C . PRO B 1 118 ? -12.266 -19.078 8.93 1 96.12 118 PRO B C 1
ATOM 2463 O O . PRO B 1 118 ? -12.727 -19.406 10.023 1 96.12 118 PRO B O 1
ATOM 2466 N N . ARG B 1 119 ? -12.977 -18.438 7.996 1 96.81 119 ARG B N 1
ATOM 2467 C CA . ARG B 1 119 ? -14.391 -18.094 8.078 1 96.81 119 ARG B CA 1
ATOM 2468 C C . ARG B 1 119 ? -14.641 -17.047 9.164 1 96.81 119 ARG B C 1
ATOM 2470 O O . ARG B 1 119 ? -15.789 -16.766 9.516 1 96.81 119 ARG B O 1
ATOM 2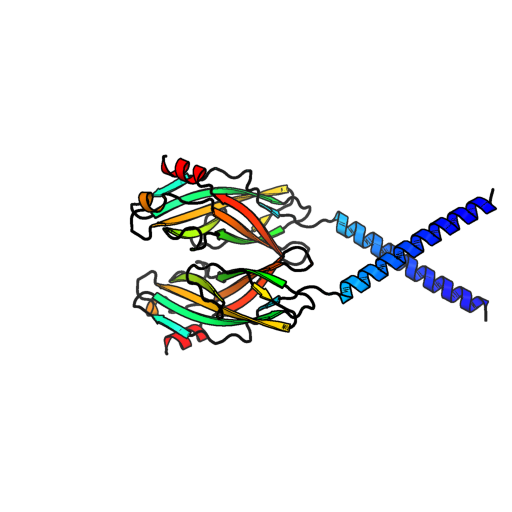477 N N . LYS B 1 120 ? -13.602 -16.516 9.719 1 97.94 120 LYS B N 1
ATOM 2478 C CA . LYS B 1 120 ? -13.719 -15.406 10.664 1 97.94 120 LYS B CA 1
ATOM 2479 C C . LYS B 1 120 ? -13.312 -14.086 10.016 1 97.94 120 LYS B C 1
ATOM 2481 O O . LYS B 1 120 ? -12.805 -14.07 8.898 1 97.94 120 LYS B O 1
ATOM 2486 N N . GLY B 1 121 ? -13.602 -13.039 10.703 1 97.5 121 GLY B N 1
ATOM 2487 C CA . GLY B 1 121 ? -13.305 -11.727 10.156 1 97.5 121 GLY B CA 1
ATOM 2488 C C . GLY B 1 121 ? -13.312 -10.625 11.203 1 97.5 121 GLY B C 1
ATOM 2489 O O . GLY B 1 121 ? -13.078 -10.883 12.383 1 97.5 121 GLY B O 1
ATOM 2490 N N . GLY B 1 122 ? -13.445 -9.484 10.734 1 97.69 122 GLY B N 1
ATOM 2491 C CA . GLY B 1 122 ? -13.477 -8.281 11.547 1 97.69 122 GLY B CA 1
ATOM 2492 C C . GLY B 1 122 ? -13.977 -7.062 10.789 1 97.69 122 GLY B C 1
ATOM 2493 O O . GLY B 1 122 ? -14.656 -7.195 9.773 1 97.69 122 GLY B O 1
ATOM 2494 N N . THR B 1 123 ? -13.75 -5.949 11.477 1 98.31 123 THR B N 1
ATOM 2495 C CA . THR B 1 123 ? -14.211 -4.691 10.898 1 98.31 123 THR B CA 1
ATOM 2496 C C . THR B 1 123 ? -13.102 -3.639 10.945 1 98.31 123 THR B C 1
ATOM 2498 O O . THR B 1 123 ? -12.477 -3.434 11.984 1 98.31 123 THR B O 1
ATOM 2501 N N . VAL B 1 124 ? -12.922 -3.07 9.828 1 98.06 124 VAL B N 1
ATOM 2502 C CA . VAL B 1 124 ? -11.984 -1.953 9.711 1 98.06 124 VAL B CA 1
ATOM 2503 C C . VAL B 1 124 ? -12.758 -0.634 9.727 1 98.06 124 VAL B C 1
ATOM 2505 O O . VAL B 1 124 ? -13.719 -0.463 8.977 1 98.06 124 VAL B O 1
ATOM 2508 N N . ARG B 1 125 ? -12.336 0.227 10.562 1 97.81 125 ARG B N 1
ATOM 2509 C CA . ARG B 1 125 ? -12.891 1.578 10.531 1 97.81 125 ARG B CA 1
ATOM 2510 C C . ARG B 1 125 ? -11.977 2.521 9.75 1 97.81 125 ARG B C 1
ATOM 2512 O O . ARG B 1 125 ? -10.805 2.688 10.086 1 97.81 125 ARG B O 1
ATOM 2519 N N . LEU B 1 126 ? -12.539 3.084 8.727 1 97.88 126 LEU B N 1
ATOM 2520 C CA . LEU B 1 126 ? -11.859 4.074 7.902 1 97.88 126 LEU B CA 1
ATOM 2521 C C . LEU B 1 126 ? -12.242 5.488 8.32 1 97.88 126 LEU B C 1
ATOM 2523 O O . LEU B 1 126 ? -13.43 5.805 8.438 1 97.88 126 LEU B O 1
ATOM 2527 N N . ARG B 1 127 ? -11.289 6.273 8.555 1 96.75 127 ARG B N 1
ATOM 2528 C CA . ARG B 1 127 ? -11.492 7.703 8.789 1 96.75 127 ARG B CA 1
ATOM 2529 C C . ARG B 1 127 ? -10.867 8.531 7.668 1 96.75 127 ARG B C 1
ATOM 2531 O O . ARG B 1 127 ? -9.711 8.312 7.301 1 96.75 127 ARG B O 1
ATOM 2538 N N . LEU B 1 128 ? -11.633 9.438 7.219 1 97.5 128 LEU B N 1
ATOM 2539 C CA . LEU B 1 128 ? -11.219 10.383 6.191 1 97.5 128 LEU B CA 1
ATOM 2540 C C . LEU B 1 128 ? -11.336 11.812 6.691 1 97.5 128 LEU B C 1
ATOM 2542 O O . LEU B 1 128 ? -12.406 12.242 7.117 1 97.5 128 LEU B O 1
ATOM 2546 N N . ILE B 1 129 ? -10.266 12.484 6.617 1 96.31 129 ILE B N 1
ATOM 2547 C CA . ILE B 1 129 ? -10.258 13.891 7.027 1 96.31 129 ILE B CA 1
ATOM 2548 C C . ILE B 1 129 ? -10.07 14.781 5.805 1 96.31 129 ILE B C 1
ATOM 2550 O O . ILE B 1 129 ? -9.055 14.68 5.105 1 96.31 129 ILE B O 1
ATOM 2554 N N . LEU B 1 130 ? -11.039 15.57 5.562 1 97.88 130 LEU B N 1
ATOM 2555 C CA . LEU B 1 130 ? -10.961 16.562 4.5 1 97.88 130 LEU B CA 1
ATOM 2556 C C . LEU B 1 130 ? -10.75 17.969 5.074 1 97.88 130 LEU B C 1
ATOM 2558 O O . LEU B 1 130 ? -11.531 18.422 5.918 1 97.88 130 LEU B O 1
ATOM 2562 N N . THR B 1 131 ? -9.719 18.609 4.621 1 97 131 THR B N 1
ATOM 2563 C CA . THR B 1 131 ? -9.398 19.953 5.094 1 97 131 THR B CA 1
ATOM 2564 C C . THR B 1 131 ? -9.469 20.953 3.953 1 97 131 THR B C 1
ATOM 2566 O O . THR B 1 131 ? -8.797 20.797 2.932 1 97 131 THR B O 1
ATOM 2569 N N . ALA B 1 132 ? -10.188 21.953 4.195 1 97.75 132 ALA B N 1
ATOM 2570 C CA . ALA B 1 132 ? -10.367 23 3.188 1 97.75 132 ALA B CA 1
ATOM 2571 C C . ALA B 1 132 ? -9.078 23.797 2.994 1 97.75 132 ALA B C 1
ATOM 2573 O O . ALA B 1 132 ? -8.445 24.219 3.967 1 97.75 132 ALA B O 1
ATOM 2574 N N . LYS B 1 133 ? -8.789 24.062 1.777 1 94.69 133 LYS B N 1
ATOM 2575 C CA . LYS B 1 133 ? -7.602 24.859 1.501 1 94.69 133 LYS B CA 1
ATOM 2576 C C . LYS B 1 133 ? -7.871 26.344 1.724 1 94.69 133 LYS B C 1
ATOM 2578 O O . LYS B 1 133 ? -6.98 27.078 2.139 1 94.69 133 LYS B O 1
ATOM 2583 N N . THR B 1 134 ? -9.039 26.734 1.489 1 95.31 134 THR B N 1
ATOM 2584 C CA . THR B 1 134 ? -9.391 28.141 1.645 1 95.31 134 THR B CA 1
ATOM 2585 C C . THR B 1 134 ? -9.875 28.422 3.062 1 95.31 134 THR B C 1
ATOM 2587 O O . THR B 1 134 ? -10.055 29.594 3.439 1 95.31 134 THR B O 1
ATOM 2590 N N . GLY B 1 135 ? -10.203 27.391 3.74 1 95.25 135 GLY B N 1
ATOM 2591 C CA . GLY B 1 135 ? -10.586 27.578 5.129 1 95.25 135 GLY B CA 1
ATOM 2592 C C . GLY B 1 135 ? -12.062 27.359 5.379 1 95.25 135 GLY B C 1
ATOM 2593 O O . GLY B 1 135 ? -12.523 27.406 6.523 1 95.25 135 GLY B O 1
ATOM 2594 N N . ASN B 1 136 ? -12.773 27.156 4.41 1 97.25 136 ASN B N 1
ATOM 2595 C CA . ASN B 1 136 ? -14.195 26.859 4.535 1 97.25 136 ASN B CA 1
ATOM 2596 C C . ASN B 1 136 ? -14.539 25.516 3.877 1 97.25 136 ASN B C 1
ATOM 2598 O O . ASN B 1 136 ? -14.664 25.438 2.654 1 97.25 136 ASN B O 1
ATOM 2602 N N . ILE B 1 137 ? -14.859 24.531 4.715 1 97.75 137 ILE B N 1
ATOM 2603 C CA . ILE B 1 137 ? -14.945 23.156 4.223 1 97.75 137 ILE B CA 1
ATOM 2604 C C . ILE B 1 137 ? -16.219 22.984 3.412 1 97.75 137 ILE B C 1
ATOM 2606 O O . ILE B 1 137 ? -16.234 22.297 2.385 1 97.75 137 ILE B O 1
ATOM 2610 N N . ARG B 1 138 ? -17.266 23.531 3.748 1 96.38 138 ARG B N 1
ATOM 2611 C CA . ARG B 1 138 ? -18.531 23.375 3.021 1 96.38 138 ARG B CA 1
ATOM 2612 C C . ARG B 1 138 ? -18.438 24 1.631 1 96.38 138 ARG B C 1
ATOM 2614 O O . ARG B 1 138 ? -18.922 23.422 0.657 1 96.38 138 ARG B O 1
ATOM 2621 N N . LYS B 1 139 ? -17.859 25.109 1.562 1 96.44 139 LYS B N 1
ATOM 2622 C CA . LYS B 1 139 ? -17.656 25.781 0.275 1 96.44 139 LYS B CA 1
ATOM 2623 C C . LYS B 1 139 ? -16.703 25 -0.609 1 96.44 139 LYS B C 1
ATOM 2625 O O . LYS B 1 139 ? -16.938 24.828 -1.805 1 96.44 139 LYS B O 1
ATOM 2630 N N . ASP B 1 140 ? -15.633 24.531 -0.034 1 97.38 140 ASP B N 1
ATOM 2631 C CA . ASP B 1 140 ? -14.562 23.891 -0.801 1 97.38 140 ASP B CA 1
ATOM 2632 C C . ASP B 1 140 ? -14.992 22.516 -1.297 1 97.38 140 ASP B C 1
ATOM 2634 O O . ASP B 1 140 ? -14.383 21.969 -2.221 1 97.38 140 ASP B O 1
ATOM 2638 N N . LEU B 1 141 ? -16.047 21.953 -0.709 1 97.31 141 LEU B N 1
ATOM 2639 C CA . LEU B 1 141 ? -16.469 20.625 -1.107 1 97.31 141 LEU B CA 1
ATOM 2640 C C . LEU B 1 141 ? -17.406 20.688 -2.311 1 97.31 141 LEU B C 1
ATOM 2642 O O . LEU B 1 141 ? -17.75 19.656 -2.887 1 97.31 141 LEU B O 1
ATOM 2646 N N . VAL B 1 142 ? -17.781 21.844 -2.645 1 95.94 142 VAL B N 1
ATOM 2647 C CA . VAL B 1 142 ? -18.656 21.984 -3.811 1 95.94 142 VAL B CA 1
ATOM 2648 C C . VAL B 1 142 ? -17.938 21.438 -5.047 1 95.94 142 VAL B C 1
ATOM 2650 O O . VAL B 1 142 ? -16.812 21.828 -5.344 1 95.94 142 VAL B O 1
ATOM 2653 N N . GLY B 1 143 ? -18.578 20.5 -5.738 1 96.44 143 GLY B N 1
ATOM 2654 C CA . GLY B 1 143 ? -18.016 19.922 -6.945 1 96.44 143 GLY B CA 1
ATOM 2655 C C . GLY B 1 143 ? -17.109 18.734 -6.668 1 96.44 143 GLY B C 1
ATOM 2656 O O . GLY B 1 143 ? -16.422 18.25 -7.566 1 96.44 143 GLY B O 1
ATOM 2657 N N . PHE B 1 144 ? -17.094 18.344 -5.453 1 97.56 144 PHE B N 1
ATOM 2658 C CA . PHE B 1 144 ? -16.281 17.188 -5.086 1 97.56 144 PHE B CA 1
ATOM 2659 C C . PHE B 1 144 ? -16.625 15.984 -5.957 1 97.56 144 PHE B C 1
ATOM 2661 O O . PHE B 1 144 ? -17.797 15.648 -6.113 1 97.56 144 PHE B O 1
ATOM 2668 N N . PRO B 1 145 ? -15.609 15.305 -6.484 1 97.94 145 PRO B N 1
ATOM 2669 C CA . PRO B 1 145 ? -15.859 14.156 -7.363 1 97.94 145 PRO B CA 1
ATOM 2670 C C . PRO B 1 145 ? -15.93 12.836 -6.598 1 97.94 145 PRO B C 1
ATOM 2672 O O . PRO B 1 145 ? -15.734 12.812 -5.379 1 97.94 145 PRO B O 1
ATOM 2675 N N . ASP B 1 146 ? -16.266 11.781 -7.312 1 98.06 146 ASP B N 1
ATOM 2676 C CA . ASP B 1 146 ? -16.078 10.453 -6.738 1 98.06 146 ASP B CA 1
ATOM 2677 C C . ASP B 1 146 ? -14.609 10.18 -6.449 1 98.06 146 ASP B C 1
ATOM 2679 O O . ASP B 1 146 ? -13.75 10.43 -7.301 1 98.06 146 ASP B O 1
ATOM 2683 N N . MET B 1 147 ? -14.367 9.812 -5.301 1 97.81 147 MET B N 1
ATOM 2684 C CA . MET B 1 147 ? -12.984 9.547 -4.906 1 97.81 147 MET B CA 1
ATOM 2685 C C . MET B 1 147 ? -12.781 8.07 -4.598 1 97.81 147 MET B C 1
ATOM 2687 O O . MET B 1 147 ? -13.477 7.508 -3.748 1 97.81 147 MET B O 1
ATOM 2691 N N . ASN B 1 148 ? -11.805 7.477 -5.281 1 97.25 148 ASN B N 1
ATOM 2692 C CA . ASN B 1 148 ? -11.438 6.098 -4.984 1 97.25 148 ASN B CA 1
ATOM 2693 C C . ASN B 1 148 ? -10.594 6 -3.719 1 97.25 148 ASN B C 1
ATOM 2695 O O . ASN B 1 148 ? -9.727 6.84 -3.48 1 97.25 148 ASN B O 1
ATOM 2699 N N . ILE B 1 149 ? -10.898 5.023 -2.953 1 98.12 149 ILE B N 1
ATOM 2700 C CA . ILE B 1 149 ? -10.109 4.711 -1.766 1 98.12 149 ILE B CA 1
ATOM 2701 C C . ILE B 1 149 ? -9.758 3.223 -1.754 1 98.12 149 ILE B C 1
ATOM 2703 O O . ILE B 1 149 ? -10.648 2.371 -1.697 1 98.12 149 ILE B O 1
ATOM 2707 N N . ASP B 1 150 ? -8.484 2.906 -1.764 1 97.88 150 ASP B N 1
ATOM 2708 C CA . ASP B 1 150 ? -8.047 1.523 -1.62 1 97.88 150 ASP B CA 1
ATOM 2709 C C . ASP B 1 150 ? -7.727 1.195 -0.163 1 97.88 150 ASP B C 1
ATOM 2711 O O . ASP B 1 150 ? -7.055 1.969 0.521 1 97.88 150 ASP B O 1
ATOM 2715 N N . ILE B 1 151 ? -8.258 0.121 0.266 1 98.31 151 ILE B N 1
ATOM 2716 C CA . ILE B 1 151 ? -7.77 -0.467 1.508 1 98.31 151 ILE B CA 1
ATOM 2717 C C . ILE B 1 151 ? -6.66 -1.472 1.201 1 98.31 151 ILE B C 1
ATOM 2719 O O . ILE B 1 151 ? -6.914 -2.516 0.594 1 98.31 151 ILE B O 1
ATOM 2723 N N . VAL B 1 152 ? -5.508 -1.137 1.612 1 98.06 152 VAL B N 1
ATOM 2724 C CA . VAL B 1 152 ? -4.328 -1.949 1.324 1 98.06 152 VAL B CA 1
ATOM 2725 C C . VAL B 1 152 ? -3.945 -2.762 2.561 1 98.06 152 VAL B C 1
ATOM 2727 O O . VAL B 1 152 ? -3.898 -2.229 3.672 1 98.06 152 VAL B O 1
ATOM 2730 N N . TYR B 1 153 ? -3.682 -4.012 2.367 1 98.06 153 TYR B N 1
ATOM 2731 C CA . TYR B 1 153 ? -3.34 -4.832 3.525 1 98.06 153 TYR B CA 1
ATOM 2732 C C . TYR B 1 153 ? -2.33 -5.91 3.152 1 98.06 153 TYR B C 1
ATOM 2734 O O . TYR B 1 153 ? -2.414 -6.504 2.074 1 98.06 153 TYR B O 1
ATOM 2742 N N . GLN B 1 154 ? -1.372 -6.051 3.977 1 97.19 154 GLN B N 1
ATOM 2743 C CA . GLN B 1 154 ? -0.36 -7.094 3.861 1 97.19 154 GLN B CA 1
ATOM 2744 C C . GLN B 1 154 ? -0.745 -8.328 4.68 1 97.19 154 GLN B C 1
ATOM 2746 O O . GLN B 1 154 ? -1.038 -8.219 5.871 1 97.19 154 GLN B O 1
ATOM 2751 N N . VAL B 1 155 ? -0.691 -9.453 4.027 1 96.69 155 VAL B N 1
ATOM 2752 C CA . VAL B 1 155 ? -1.137 -10.68 4.672 1 96.69 155 VAL B CA 1
ATOM 2753 C C . VAL B 1 155 ? -0.031 -11.734 4.598 1 96.69 155 VAL B C 1
ATOM 2755 O O . VAL B 1 155 ? 0.7 -11.805 3.609 1 96.69 155 VAL B O 1
ATOM 2758 N N . VAL B 1 156 ? 0.051 -12.438 5.703 1 94.12 156 VAL B N 1
ATOM 2759 C CA . VAL B 1 156 ? 0.921 -13.609 5.758 1 94.12 156 VAL B CA 1
ATOM 2760 C C . VAL B 1 156 ? 0.097 -14.852 6.09 1 94.12 156 VAL B C 1
ATOM 2762 O O . VAL B 1 156 ? -0.713 -14.828 7.02 1 94.12 156 VAL B O 1
ATOM 2765 N N . GLY B 1 157 ? 0.217 -15.812 5.301 1 90.75 157 GLY B N 1
ATOM 2766 C CA . GLY B 1 157 ? -0.357 -17.125 5.539 1 90.75 157 GLY B CA 1
ATOM 2767 C C . GLY B 1 157 ? 0.643 -18.25 5.367 1 90.75 157 GLY B C 1
ATOM 2768 O O . GLY B 1 157 ? 1.773 -18.172 5.852 1 90.75 157 GLY B O 1
ATOM 2769 N N . ARG B 1 158 ? 0.187 -19.328 4.809 1 81.38 158 ARG B N 1
ATOM 2770 C CA . ARG B 1 158 ? 1.094 -20.438 4.551 1 81.38 158 ARG B CA 1
ATOM 2771 C C . ARG B 1 158 ? 2.055 -20.109 3.414 1 81.38 158 ARG B C 1
ATOM 2773 O O . ARG B 1 158 ? 3.195 -20.578 3.404 1 81.38 158 ARG B O 1
ATOM 2780 N N . SER B 1 159 ? 1.543 -19.359 2.521 1 76.62 159 SER B N 1
ATOM 2781 C CA . SER B 1 159 ? 2.369 -18.906 1.405 1 76.62 159 SER B CA 1
ATOM 2782 C C . SER B 1 159 ? 3.148 -17.641 1.769 1 76.62 159 SER B C 1
ATOM 2784 O O . SER B 1 159 ? 3.023 -17.125 2.883 1 76.62 159 SER B O 1
ATOM 2786 N N . ASP B 1 160 ? 3.975 -17.234 0.838 1 81.31 160 ASP B N 1
ATOM 2787 C CA . ASP B 1 160 ? 4.727 -15.992 1.001 1 81.31 160 ASP B CA 1
ATOM 2788 C C . ASP B 1 160 ? 3.789 -14.812 1.246 1 81.31 160 ASP B C 1
ATOM 2790 O O . ASP B 1 160 ? 2.629 -14.836 0.83 1 81.31 160 ASP B O 1
ATOM 2794 N N . TRP B 1 161 ? 4.301 -13.922 1.929 1 89 161 TRP B N 1
ATOM 2795 C CA . TRP B 1 161 ? 3.498 -12.727 2.186 1 89 161 TRP B CA 1
ATOM 2796 C C . TRP B 1 161 ? 3.1 -12.047 0.879 1 89 161 TRP B C 1
ATOM 2798 O O . TRP B 1 161 ? 3.803 -12.164 -0.128 1 89 161 TRP B O 1
ATOM 2808 N N . HIS B 1 162 ? 1.945 -11.375 0.892 1 93.94 162 HIS B N 1
ATOM 2809 C CA . HIS B 1 162 ? 1.49 -10.594 -0.252 1 93.94 162 HIS B CA 1
ATOM 2810 C C . HIS B 1 162 ? 0.711 -9.359 0.198 1 93.94 162 HIS B C 1
ATOM 2812 O O . HIS B 1 162 ? 0.262 -9.289 1.345 1 93.94 162 HIS B O 1
ATOM 2818 N N . ILE B 1 163 ? 0.668 -8.461 -0.666 1 95.81 163 ILE B N 1
ATOM 2819 C CA . ILE B 1 163 ? -0.145 -7.273 -0.448 1 95.81 163 ILE B CA 1
ATOM 2820 C C . ILE B 1 163 ? -1.357 -7.297 -1.376 1 95.81 163 ILE B C 1
ATOM 2822 O O . ILE B 1 163 ? -1.228 -7.582 -2.568 1 95.81 163 ILE B O 1
ATOM 2826 N N . SER B 1 164 ? -2.484 -7.066 -0.781 1 95.56 164 SER B N 1
ATOM 2827 C CA . SER B 1 164 ? -3.744 -6.992 -1.514 1 95.56 164 SER B CA 1
ATOM 2828 C C . SER B 1 164 ? -4.449 -5.664 -1.265 1 95.56 164 SER B C 1
ATOM 2830 O O . SER B 1 164 ? -4.043 -4.891 -0.395 1 95.56 164 SER B O 1
ATOM 2832 N N . LYS B 1 165 ? -5.418 -5.398 -2.102 1 96.75 165 LYS B N 1
ATOM 2833 C CA . LYS B 1 165 ? -6.23 -4.207 -1.879 1 96.75 165 LYS B CA 1
ATOM 2834 C C . LYS B 1 165 ? -7.664 -4.422 -2.361 1 96.75 165 LYS B C 1
ATOM 2836 O O . LYS B 1 165 ? -7.91 -5.254 -3.236 1 96.75 165 LYS B O 1
ATOM 2841 N N . ASN B 1 166 ? -8.547 -3.801 -1.761 1 97.62 166 ASN B N 1
ATOM 2842 C CA . ASN B 1 166 ? -9.93 -3.641 -2.209 1 97.62 166 ASN B CA 1
ATOM 2843 C C . ASN B 1 166 ? -10.328 -2.168 -2.277 1 97.62 166 ASN B C 1
ATOM 2845 O O . ASN B 1 166 ? -9.945 -1.378 -1.412 1 97.62 166 ASN B O 1
ATOM 2849 N N . ARG B 1 167 ? -11.117 -1.883 -3.33 1 97.31 167 ARG B N 1
ATOM 2850 C CA . ARG B 1 167 ? -11.453 -0.483 -3.57 1 97.31 167 ARG B CA 1
ATOM 2851 C C . ARG B 1 167 ? -12.875 -0.174 -3.115 1 97.31 167 ARG B C 1
ATOM 2853 O O . ARG B 1 167 ? -13.789 -0.967 -3.342 1 97.31 167 ARG B O 1
ATOM 2860 N N . LEU B 1 168 ? -12.961 0.876 -2.404 1 97.38 168 LEU B N 1
ATOM 2861 C CA . LEU B 1 168 ? -14.273 1.495 -2.219 1 97.38 168 LEU B CA 1
ATOM 2862 C C . LEU B 1 168 ? -14.289 2.912 -2.781 1 97.38 168 LEU B C 1
ATOM 2864 O O . LEU B 1 168 ? -13.242 3.459 -3.125 1 97.38 168 LEU B O 1
ATOM 2868 N N . ILE B 1 169 ? -15.523 3.438 -2.951 1 97.75 169 ILE B N 1
ATOM 2869 C CA . ILE B 1 169 ? -15.68 4.758 -3.555 1 97.75 169 ILE B CA 1
ATOM 2870 C C . ILE B 1 169 ? -16.5 5.652 -2.627 1 97.75 169 ILE B C 1
ATOM 2872 O O . ILE B 1 169 ? -17.562 5.254 -2.146 1 97.75 169 ILE B O 1
ATOM 2876 N N . LEU B 1 170 ? -15.945 6.738 -2.291 1 98.31 170 LEU B N 1
ATOM 2877 C CA . LEU B 1 170 ? -16.75 7.832 -1.768 1 98.31 170 LEU B CA 1
ATOM 2878 C C . LEU B 1 170 ? -17.375 8.648 -2.902 1 98.31 170 LEU B C 1
ATOM 2880 O O . LEU B 1 170 ? -16.672 9.445 -3.543 1 98.31 170 LEU B O 1
ATOM 2884 N N . THR B 1 171 ? -18.609 8.461 -3.088 1 98 171 THR B N 1
ATOM 2885 C CA . THR B 1 171 ? -19.25 9.188 -4.18 1 98 171 THR B CA 1
ATOM 2886 C C . THR B 1 171 ? -19.562 10.617 -3.762 1 98 171 THR B C 1
ATOM 2888 O O . THR B 1 171 ? -19.734 10.906 -2.572 1 98 171 THR B O 1
ATOM 2891 N N . ALA B 1 172 ? -19.688 11.406 -4.805 1 97.56 172 ALA B N 1
ATOM 2892 C CA . ALA B 1 172 ? -20.109 12.789 -4.559 1 97.56 172 ALA B CA 1
ATOM 2893 C C . ALA B 1 172 ? -21.453 12.836 -3.83 1 97.56 172 ALA B C 1
ATOM 2895 O O . ALA B 1 172 ? -21.625 13.617 -2.895 1 97.56 172 ALA B O 1
ATOM 2896 N N . GLU B 1 173 ? -22.359 12 -4.23 1 97.31 173 GLU B N 1
ATOM 2897 C CA . GLU B 1 173 ? -23.688 11.953 -3.629 1 97.31 173 GLU B CA 1
ATOM 2898 C C . GLU B 1 173 ? -23.609 11.523 -2.166 1 97.31 173 GLU B C 1
ATOM 2900 O O . GLU B 1 173 ? -24.281 12.109 -1.311 1 97.31 173 GLU B O 1
ATOM 2905 N N . GLU B 1 174 ? -22.828 10.555 -1.917 1 97.69 174 GLU B N 1
ATOM 2906 C CA . GLU B 1 174 ? -22.688 10.078 -0.543 1 97.69 174 GLU B CA 1
ATOM 2907 C C . GLU B 1 174 ? -22.109 11.164 0.359 1 97.69 174 GLU B C 1
ATOM 2909 O O . GLU B 1 174 ? -22.531 11.312 1.51 1 97.69 174 GLU B O 1
ATOM 2914 N N . LEU B 1 175 ? -21.125 11.859 -0.141 1 97.88 175 LEU B N 1
ATOM 2915 C CA . LEU B 1 175 ? -20.547 12.953 0.622 1 97.88 175 LEU B CA 1
ATOM 2916 C C . LEU B 1 175 ? -21.578 14.031 0.917 1 97.88 175 LEU B C 1
ATOM 2918 O O . LEU B 1 175 ? -21.688 14.508 2.051 1 97.88 175 LEU B O 1
ATOM 2922 N N . GLN B 1 176 ? -22.328 14.414 -0.066 1 96.38 176 GLN B N 1
ATOM 2923 C CA . GLN B 1 176 ? -23.359 15.43 0.116 1 96.38 176 GLN B CA 1
ATOM 2924 C C . GLN B 1 176 ? -24.391 14.992 1.16 1 96.38 176 GLN B C 1
ATOM 2926 O O . GLN B 1 176 ? -24.812 15.789 1.999 1 96.38 176 GLN B O 1
ATOM 2931 N N . GLN B 1 177 ? -24.734 13.781 1.071 1 96.56 177 GLN B N 1
ATOM 2932 C CA . GLN B 1 177 ? -25.703 13.25 2.033 1 96.56 177 GLN B CA 1
ATOM 2933 C C . 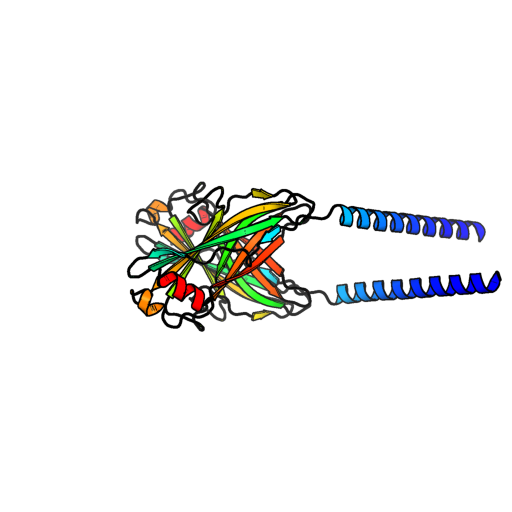GLN B 1 177 ? -25.141 13.273 3.449 1 96.56 177 GLN B C 1
ATOM 2935 O O . GLN B 1 177 ? -25.844 13.617 4.398 1 96.56 177 GLN B O 1
ATOM 2940 N N . ALA B 1 178 ? -23.891 12.93 3.582 1 96.88 178 ALA B N 1
ATOM 2941 C CA . ALA B 1 178 ? -23.25 12.922 4.895 1 96.88 178 ALA B CA 1
ATOM 2942 C C . ALA B 1 178 ? -23.156 14.328 5.473 1 96.88 178 ALA B C 1
ATOM 2944 O O . ALA B 1 178 ? -23.328 14.523 6.68 1 96.88 178 ALA B O 1
ATOM 2945 N N . MET B 1 179 ? -22.984 15.289 4.625 1 95.69 179 MET B N 1
ATOM 2946 C CA . MET B 1 179 ? -22.766 16.672 5.055 1 95.69 179 MET B CA 1
ATOM 2947 C C . MET B 1 179 ? -24.094 17.328 5.434 1 95.69 179 MET B C 1
ATOM 2949 O O . MET B 1 179 ? -24.109 18.375 6.098 1 95.69 179 MET B O 1
ATOM 2953 N N . ARG B 1 180 ? -25.141 16.797 5.043 1 90.56 180 ARG B N 1
ATOM 2954 C CA . ARG B 1 180 ? -26.453 17.359 5.344 1 90.56 180 ARG B CA 1
ATOM 2955 C C . ARG B 1 180 ? -26.969 16.875 6.699 1 90.56 180 ARG B C 1
ATOM 2957 O O . ARG B 1 180 ? -27.891 17.453 7.262 1 90.56 180 ARG B O 1
ATOM 2964 N N . GLN B 1 181 ? -26.391 15.883 7.262 1 79.12 181 GLN B N 1
ATOM 2965 C CA . GLN B 1 181 ? -26.859 15.367 8.547 1 79.12 181 GLN B CA 1
ATOM 2966 C C . GLN B 1 181 ? -26.359 16.234 9.695 1 79.12 181 GLN B C 1
ATOM 2968 O O . GLN B 1 181 ? -27.141 16.859 10.406 1 79.12 181 GLN B O 1
#

Organism: NCBI:txid103891

Solvent-accessible surface area (backbone atoms only — not comparable to full-atom values): 18797 Å² total; per-residue (Å²): 114,68,64,60,50,52,51,50,52,50,50,50,52,49,49,52,49,50,51,50,51,51,50,50,50,47,49,51,50,51,61,69,51,46,41,42,38,73,43,68,35,56,90,70,33,51,72,60,36,66,78,46,71,58,67,29,29,39,31,33,34,31,42,31,36,33,38,18,77,20,67,26,53,26,29,40,58,38,43,38,59,47,74,55,68,49,57,91,78,49,65,40,52,47,80,48,66,33,26,23,39,66,93,62,72,56,88,75,54,53,45,78,63,45,77,36,45,50,77,30,65,52,43,36,33,39,38,38,36,41,33,25,70,87,48,39,27,75,69,39,48,63,84,49,62,70,30,46,31,32,44,35,34,33,38,40,44,84,55,78,66,47,50,48,69,42,69,41,70,50,40,38,66,54,50,54,56,28,68,70,103,114,66,64,61,50,50,49,50,51,50,50,51,52,49,50,52,49,50,51,50,49,49,50,50,51,49,49,52,50,51,61,69,50,47,41,43,37,73,44,69,35,56,90,71,32,51,72,60,36,65,76,46,73,57,66,29,30,39,31,34,36,30,43,31,35,34,38,17,78,19,68,26,52,26,28,40,58,36,43,40,60,46,75,55,67,50,57,92,78,48,67,40,52,48,80,48,67,33,27,24,39,66,93,60,72,56,88,76,53,52,44,78,63,45,78,35,45,49,77,30,63,52,44,36,35,38,38,37,36,41,32,25,70,87,46,39,28,76,68,41,47,63,84,49,61,68,30,46,32,32,43,35,34,32,36,38,44,84,55,77,66,48,51,49,68,44,70,40,71,52,38,40,65,53,50,53,56,31,72,68,109

Sequence (362 aa):
MDMYFYTLINIIVTIIFIVALLFVAFRIFAWKQGDEQIVMLPKKRTPFEVEDISFNQVTLVSDIPFINKGRQNGTIMDLYPRHLLPQEQFDAVQVNSWTTDVADERHDGYWKSVIIEPRKGGTVRLRLILTAKTGNIRKDLVGFPDMNIDIVYQVVGRSDWHISKNRLILTAEELQQAMRQMDMYFYTLINIIVTIIFIVALLFVAFRIFAWKQGDEQIVMLPKKRTPFEVEDISFNQVTLVSDIPFINKGRQNGTIMDLYPRHLLPQEQFDAVQVNSWTTDVADERHDGYWKSVIIEPRKGGTVRLRLILTAKTGNIRKDLVGFPDMNIDIVYQVVGRSDWHISKNRLILTAEELQQAMRQ

Secondary structure (DSSP, 8-state):
-HHHHHHHHHHHHHHHHHHHHHHHHHHHHHHHH----EEE-GGGPPPPEEEEE-SSEEEEEEEEEEEE-SSS-EEEEEEEEEEE--TTT--SEEEEEEEEETTB--SSS-PPPEEE-TT-EEEEEEEEEEEESSS-HHHHTTT---EEEEEEEEEESSS--EEEEEEEEE-HHHHHHHHH-/-HHHHHHHHHHHHHHHHHHHHHHHHHHHHHHHH----EEE-GGGPPPPEEEEE-SSEEEEEEEEEEEE-SSS-EEEEEEEEEEE--TTT--SEEEEEEEEETTB--SSS-PPPEEE-TT-EEEEEEEEEEEESSS-HHHHTTT---EEEEEEEEEESSS--EEEEEEEEE-HHHHHHHHH-

Nearest PDB structures (foldseek):
  7sfa-assembly1_A  TM=2.530E-01  e=1.859E-01  Branchiostoma floridae
  8osi-assembly1_A  TM=4.531E-01  e=2.440E+00  Branchiostoma lanceolatum
  5ltp-assembly3_C  TM=2.625E-01  e=8.159E-01  Branchiostoma lanceolatum
  4dkm-assembly1_A  TM=2.503E-01  e=8.159E-01  Branchiostoma floridae
  6xw2-assembly1_A  TM=3.241E-01  e=4.221E+00  Escherichia coli

pLDDT: mean 91.95, std 8.21, range [61.19, 98.75]

Radius of gyration: 26.86 Å; Cα contacts (8 Å, |Δi|>4): 780; chains: 2; bounding box: 51×85×54 Å

Foldseek 3Di:
DVVVVVVVVVVVVVVVVVVVVVVVVVVVVDVVQWKWDKDKDQVPKDFWAWPDDDFFKTKIKIKIKMATQIQWKKKWQWKFKDKDDDVVRAPFKDKDKAKEFPVDGDDPRIYDMDIHHHGGIGMMMMMMMIGGPVRGHVVSCVPPAKMKMKIWTWMDIPDDIDIDIDIDIDGSVSVVVNVVD/DVVVVVVVVVVVVVVVVVVVVVVVVVVVVDVVQWKWDKDKDQVPKDFWAWPDDDFFKTKIKIKIKMATQIQWKKKWQWKFKDKDDDVVRAPFKDKDKAKEFPVDGDDPRIYDMDIHHHGGIGMMMMMMMIGGPVRGHVVSCVPPAKMKMKIKTWMDIPDDIDIDIDIDIDGSVSVVVNVVD